Protein AF-A0A9D8R7W7-F1 (afdb_monomer_lite)

Foldseek 3Di:
DCDDFDWDCPCPPPAPFTWGWFPDAQFFWKKAFPVVAPLCVQPCQVVPRIDTGFTAGGFTFDAPVRQVVAPQKAQTIAIDDVVTPSHRTRQKIWGDNDQAAFIAIDGRTHLPPDDDGSSVSVVVSRVVVRVVRHHDDDALEEAEAPDKQKQDDWVVVVPSSSHFAAAFDKHKYKYFAAPPDQKKKKWKFADPPQFQFFKKKFKDPVDAGDPVRGPWIDRDGTGTDITMDGNDDGGMMMMMITGPDHWDWDADPVGIDTHDPCVRRRHGIMMIHMD

Secondary structure (DSSP, 8-state):
--PPP-B--TTBTTBSS--EE----SEEEEEEEPTT-GGGGT--GGGTTEEEEEEESS-EEB-HHHHHTSTTEEEEEEEE-TTSTTTTSEEEEEE-SSTTSPPEEEESSBGGG-SSHHHHHHHHHHHHHHHHTPPPP-EEEE--BT--EEE-B-GGGT-TTTBPB-TT-EEEEEEEEPTT-SEEEEEEEEPTT-TTS-EEEEEESSSS--TTT-SEEE--SSS-EEEEEESPPSEEEEEEEEE---EEEEEETTEEEEEESGGGGG-B-EEEEE-

Radius of gyration: 24.04 Å; chains: 1; bounding box: 61×39×61 Å

pLDDT: mean 93.28, std 9.6, range [36.69, 98.75]

Structure (mmCIF, N/CA/C/O backbone):
data_AF-A0A9D8R7W7-F1
#
_entry.id   AF-A0A9D8R7W7-F1
#
loop_
_atom_site.group_PDB
_atom_site.id
_atom_site.type_symbol
_atom_site.label_atom_id
_atom_site.label_alt_id
_atom_site.label_comp_id
_atom_site.label_asym_id
_atom_site.label_entity_id
_atom_site.label_seq_id
_atom_site.pdbx_PDB_ins_code
_atom_site.Cartn_x
_atom_site.Cartn_y
_atom_site.Cartn_z
_atom_site.occupancy
_atom_site.B_iso_or_equiv
_atom_site.auth_seq_id
_atom_site.auth_comp_id
_atom_site.auth_asym_id
_atom_site.auth_atom_id
_atom_site.pdbx_PDB_model_num
ATOM 1 N N . ASP A 1 1 ? 39.012 13.772 -23.191 1.00 40.31 1 ASP A N 1
ATOM 2 C CA . ASP A 1 1 ? 37.612 14.226 -23.056 1.00 40.31 1 ASP A CA 1
ATOM 3 C C . ASP A 1 1 ? 36.834 13.408 -22.040 1.00 40.31 1 ASP A C 1
ATOM 5 O O . ASP A 1 1 ? 36.091 12.494 -22.376 1.00 40.31 1 ASP A O 1
ATOM 9 N N . THR A 1 2 ? 37.036 13.712 -20.762 1.00 44.28 2 THR A N 1
ATOM 10 C CA . THR A 1 2 ? 36.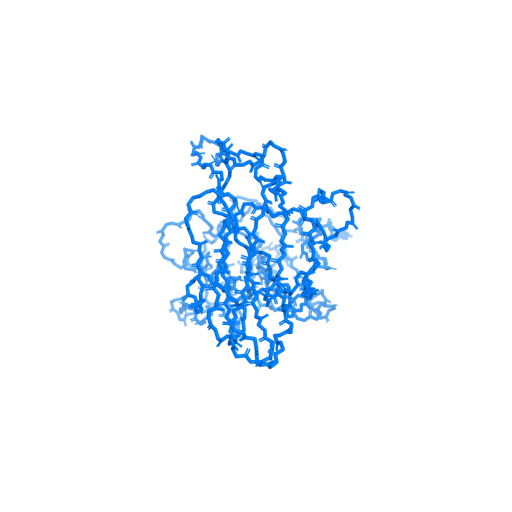364 13.045 -19.640 1.00 44.28 2 THR A CA 1
ATOM 11 C C . THR A 1 2 ? 35.661 14.099 -18.807 1.00 44.28 2 THR A C 1
ATOM 13 O O . THR A 1 2 ? 36.124 14.472 -17.732 1.00 44.28 2 THR A O 1
ATOM 16 N N . LEU A 1 3 ? 34.538 14.604 -19.319 1.00 36.69 3 LEU A N 1
ATOM 17 C CA . LEU A 1 3 ? 33.559 15.193 -18.415 1.00 36.69 3 LEU A CA 1
ATOM 18 C C . LEU A 1 3 ? 33.103 14.075 -17.459 1.00 36.69 3 LEU A C 1
ATOM 20 O O . LEU A 1 3 ? 32.850 12.957 -17.931 1.00 36.69 3 LEU A O 1
ATOM 24 N N . PRO A 1 4 ? 33.042 14.327 -16.139 1.00 46.84 4 PRO A N 1
ATOM 25 C CA . PRO A 1 4 ? 32.481 13.362 -15.206 1.00 46.84 4 PRO A CA 1
ATOM 26 C C . PRO A 1 4 ? 31.057 13.001 -15.658 1.00 46.84 4 PRO A C 1
ATOM 28 O O . PRO A 1 4 ? 30.372 13.853 -16.237 1.00 46.84 4 PRO A O 1
ATOM 31 N N . PRO A 1 5 ? 30.613 11.746 -15.459 1.00 52.41 5 PRO A N 1
ATOM 32 C CA . PRO A 1 5 ? 29.251 11.353 -15.795 1.00 52.41 5 PRO A CA 1
ATOM 33 C C . PRO A 1 5 ? 28.282 12.350 -15.160 1.00 52.41 5 PRO A C 1
ATOM 35 O O . PRO A 1 5 ? 28.345 12.611 -13.959 1.00 52.41 5 PRO A O 1
ATOM 38 N N . LYS A 1 6 ? 27.427 12.959 -15.988 1.00 52.91 6 LYS A N 1
ATOM 39 C CA . LYS A 1 6 ? 26.409 13.890 -15.510 1.00 52.91 6 LYS A CA 1
ATOM 40 C C . LYS A 1 6 ? 25.481 13.099 -14.591 1.00 52.91 6 LYS A C 1
ATOM 42 O O . LYS A 1 6 ? 24.780 12.204 -15.066 1.00 52.91 6 LYS A O 1
ATOM 47 N N . LEU A 1 7 ? 25.535 13.400 -13.295 1.00 58.81 7 LEU A N 1
ATOM 48 C CA . LEU A 1 7 ? 24.641 12.813 -12.304 1.00 58.81 7 LEU A CA 1
ATOM 49 C C . LEU A 1 7 ? 23.208 13.113 -12.732 1.00 58.81 7 LEU A C 1
ATOM 51 O O . LEU A 1 7 ? 22.879 14.257 -13.057 1.00 58.81 7 LEU A O 1
ATOM 55 N N . TYR A 1 8 ? 22.394 12.067 -12.813 1.00 56.06 8 TYR A N 1
ATOM 56 C CA . TYR A 1 8 ? 21.003 12.189 -13.207 1.00 56.06 8 TYR A CA 1
ATOM 57 C C . TYR A 1 8 ? 20.141 12.036 -11.957 1.00 56.06 8 TYR A C 1
ATOM 59 O O . TYR A 1 8 ? 20.197 11.017 -11.271 1.00 56.06 8 TYR A O 1
ATOM 67 N N . GLU A 1 9 ? 19.325 13.048 -11.673 1.00 61.56 9 GLU A N 1
ATOM 68 C CA . GLU A 1 9 ? 18.361 13.043 -10.564 1.00 61.56 9 GLU A CA 1
ATOM 69 C C . GLU A 1 9 ? 17.127 12.173 -10.865 1.00 61.56 9 GLU A C 1
ATOM 71 O O . GLU A 1 9 ? 16.158 12.198 -10.117 1.00 61.56 9 GLU A O 1
ATOM 76 N N . GLY A 1 10 ? 17.136 11.393 -11.955 1.00 56.00 10 GLY A N 1
ATOM 77 C CA . GLY A 1 10 ? 15.949 10.714 -12.498 1.00 56.00 10 GLY A CA 1
ATOM 78 C C . GLY A 1 10 ? 15.252 9.734 -11.551 1.00 56.00 10 GLY A C 1
ATOM 79 O O . GLY A 1 10 ? 14.110 9.371 -11.803 1.00 56.00 10 GLY A O 1
ATOM 80 N N . TYR A 1 11 ? 15.909 9.344 -10.458 1.00 63.91 11 TYR A N 1
ATOM 81 C CA . TYR A 1 11 ? 15.345 8.487 -9.409 1.00 63.91 11 TYR A CA 1
ATOM 82 C C . TYR A 1 11 ? 15.494 9.087 -8.000 1.00 63.91 11 TYR A C 1
ATOM 84 O O . TYR A 1 11 ? 15.288 8.401 -6.993 1.00 63.91 11 TYR A O 1
ATOM 92 N N . PHE A 1 12 ? 15.871 10.366 -7.919 1.00 60.44 12 PHE A N 1
ATOM 93 C CA . PHE A 1 12 ? 16.108 11.061 -6.661 1.00 60.44 12 PHE A CA 1
ATOM 94 C C . PHE A 1 12 ? 14.797 11.175 -5.868 1.00 60.44 12 PHE A C 1
ATOM 96 O O . PHE A 1 12 ? 13.763 11.564 -6.406 1.00 60.44 12 PHE A O 1
ATOM 103 N N . GLY A 1 13 ? 14.831 10.786 -4.592 1.00 67.06 13 GLY A N 1
ATOM 104 C CA . GLY A 1 13 ? 13.660 10.752 -3.704 1.00 67.06 13 GLY A CA 1
ATOM 105 C C . GLY A 1 13 ? 12.942 9.399 -3.609 1.00 67.06 13 GLY A C 1
ATOM 106 O O . GLY A 1 13 ? 12.134 9.224 -2.701 1.00 67.06 13 GLY A O 1
ATOM 107 N N . VAL A 1 14 ? 13.259 8.433 -4.481 1.00 79.44 14 VAL A N 1
ATOM 108 C CA . VAL A 1 14 ? 12.708 7.057 -4.436 1.00 79.44 14 VAL A CA 1
ATOM 109 C C . VAL A 1 14 ? 13.803 6.011 -4.186 1.00 79.44 14 VAL A C 1
ATOM 111 O O . VAL A 1 14 ? 13.549 4.969 -3.588 1.00 79.44 14 VAL A O 1
ATOM 114 N N . TRP A 1 15 ? 15.036 6.308 -4.598 1.00 86.38 15 TRP A N 1
ATOM 115 C CA . TRP A 1 15 ? 16.232 5.492 -4.394 1.00 86.38 15 TRP A CA 1
ATOM 116 C C . TRP A 1 15 ? 17.331 6.340 -3.734 1.00 86.38 15 TRP A C 1
ATOM 118 O O . TRP A 1 15 ? 17.538 7.481 -4.155 1.00 86.38 15 TRP A O 1
ATOM 128 N N . PRO A 1 16 ? 18.036 5.833 -2.704 1.00 87.62 16 PRO A N 1
ATOM 129 C CA . PRO A 1 16 ? 18.936 6.645 -1.884 1.00 87.62 16 PRO A CA 1
ATOM 130 C C . PRO A 1 16 ? 20.337 6.839 -2.487 1.00 87.62 16 PRO A C 1
ATOM 132 O O . PRO A 1 16 ? 21.189 7.439 -1.835 1.00 87.62 16 PRO A O 1
ATOM 135 N N . SER A 1 17 ? 20.603 6.334 -3.697 1.00 88.62 17 SER A N 1
ATOM 136 C CA . SER A 1 17 ? 21.935 6.371 -4.313 1.00 88.62 17 SER A CA 1
ATOM 137 C C . SER A 1 17 ? 21.916 6.945 -5.732 1.00 88.62 17 SER A C 1
ATOM 139 O O . SER A 1 17 ? 20.886 7.392 -6.242 1.00 88.62 17 SER A O 1
ATOM 141 N N . LEU A 1 18 ? 23.083 6.999 -6.369 1.00 87.56 18 LEU A N 1
ATOM 142 C CA . LEU A 1 18 ? 23.272 7.708 -7.628 1.00 87.56 18 LEU A CA 1
ATOM 143 C C . LEU A 1 18 ? 22.912 6.852 -8.845 1.00 87.56 18 LEU A C 1
ATOM 145 O O . LEU A 1 18 ? 22.995 5.620 -8.846 1.00 87.56 18 LEU A O 1
ATOM 149 N N . THR A 1 19 ? 22.528 7.554 -9.911 1.00 89.38 19 THR A N 1
ATOM 150 C CA . THR A 1 19 ? 22.344 6.979 -11.244 1.00 89.38 19 THR A CA 1
ATOM 151 C C . THR A 1 19 ? 23.027 7.838 -12.298 1.00 89.38 19 THR A C 1
ATOM 153 O O . THR A 1 19 ? 23.242 9.044 -12.123 1.00 89.38 19 THR A O 1
ATOM 156 N N . VAL A 1 20 ? 23.388 7.196 -13.402 1.00 89.62 20 VAL A N 1
ATOM 157 C CA . VAL A 1 20 ? 24.089 7.801 -14.531 1.00 89.62 20 VAL A CA 1
ATOM 158 C C . VAL A 1 20 ? 23.197 7.710 -15.760 1.00 89.62 20 VAL A C 1
ATOM 160 O O . VAL A 1 20 ? 22.652 6.651 -16.060 1.00 89.62 20 VAL A O 1
ATOM 163 N N . GLY A 1 21 ? 23.047 8.816 -16.488 1.00 89.31 21 GLY A N 1
ATOM 164 C CA . GLY A 1 21 ? 22.296 8.818 -17.742 1.00 89.31 21 GLY A CA 1
ATOM 165 C C . GLY A 1 21 ? 22.974 7.956 -18.812 1.00 89.31 21 GLY A C 1
ATOM 166 O O . GLY A 1 21 ? 24.190 8.032 -19.003 1.00 89.31 21 GLY A O 1
ATOM 167 N N . SER A 1 22 ? 22.190 7.178 -19.559 1.00 90.81 22 SER A N 1
ATOM 168 C CA . SER A 1 22 ? 22.695 6.347 -20.663 1.00 90.81 22 SER A CA 1
ATOM 169 C C . SER A 1 22 ? 23.263 7.167 -21.831 1.00 90.81 22 SER A C 1
ATOM 171 O O . SER A 1 22 ? 24.157 6.717 -22.555 1.00 90.81 22 SER A O 1
ATOM 173 N N . GLY A 1 23 ? 22.722 8.374 -22.048 1.00 89.06 23 GLY A N 1
ATOM 174 C CA . GLY A 1 23 ? 22.973 9.168 -23.253 1.00 89.06 23 GLY A CA 1
ATOM 175 C C . GLY A 1 23 ? 22.490 8.479 -24.537 1.00 89.06 23 GLY A C 1
ATOM 176 O O . GLY A 1 23 ? 23.070 8.707 -25.607 1.00 89.06 23 GLY A O 1
ATOM 177 N N . LEU A 1 24 ? 21.488 7.602 -24.427 1.00 91.19 24 LEU A N 1
ATOM 178 C CA . LEU A 1 24 ? 20.848 6.875 -25.519 1.00 91.19 24 LEU A CA 1
ATOM 179 C C . LEU A 1 24 ? 19.365 7.253 -25.567 1.00 91.19 24 LEU A C 1
ATOM 181 O O . LEU A 1 24 ? 18.707 7.278 -24.537 1.00 91.19 24 LEU A O 1
ATOM 185 N N . ASN A 1 25 ? 18.829 7.539 -26.753 1.00 92.75 25 ASN A N 1
ATOM 186 C CA . ASN A 1 25 ? 17.441 7.971 -26.930 1.00 92.75 25 ASN A CA 1
ATOM 187 C C . ASN A 1 25 ? 16.775 7.176 -28.056 1.00 92.75 25 ASN A C 1
ATOM 189 O O . ASN A 1 25 ? 17.429 6.881 -29.057 1.00 92.75 25 ASN A O 1
ATOM 193 N N . ARG A 1 26 ? 15.475 6.887 -27.914 1.00 93.56 26 ARG A N 1
ATOM 194 C CA . ARG A 1 26 ? 14.601 6.267 -28.930 1.00 93.56 26 ARG A CA 1
ATOM 195 C C . ARG A 1 26 ? 15.201 5.045 -29.635 1.00 93.56 26 ARG A C 1
ATOM 197 O O . ARG A 1 26 ? 15.102 4.920 -30.852 1.00 93.56 26 ARG A O 1
ATOM 204 N N . THR A 1 27 ? 15.862 4.176 -28.882 1.00 94.06 27 THR A N 1
ATOM 205 C CA . THR A 1 27 ? 16.620 3.045 -29.432 1.00 94.06 27 THR A CA 1
ATOM 206 C C . THR A 1 27 ? 16.280 1.776 -28.653 1.00 94.06 27 THR A C 1
ATOM 208 O O . THR A 1 27 ? 16.154 1.858 -27.435 1.00 94.06 27 THR A O 1
ATOM 211 N N . PRO A 1 28 ? 16.104 0.614 -29.303 1.00 94.56 28 PRO A N 1
ATOM 212 C CA . PRO A 1 28 ? 15.998 -0.655 -28.590 1.00 94.56 28 PRO A CA 1
ATOM 213 C C . PRO A 1 28 ? 17.331 -1.041 -27.931 1.00 94.56 28 PRO A C 1
ATOM 215 O O . PRO A 1 28 ? 18.397 -0.854 -28.518 1.00 94.56 28 PRO A O 1
ATOM 218 N N . THR A 1 29 ? 17.274 -1.603 -26.728 1.00 95.75 29 THR A N 1
ATOM 219 C CA . THR A 1 29 ? 18.428 -2.176 -26.020 1.00 95.75 29 THR A CA 1
ATOM 220 C C . THR A 1 29 ? 18.140 -3.614 -25.627 1.00 95.75 29 THR A C 1
ATOM 222 O O . THR A 1 29 ? 17.022 -3.909 -25.199 1.00 95.75 29 THR A O 1
ATOM 225 N N . GLY A 1 30 ? 19.155 -4.470 -25.708 1.00 97.31 30 GLY A N 1
ATOM 226 C CA . GLY A 1 30 ? 19.112 -5.784 -25.085 1.00 97.31 30 GLY A CA 1
ATOM 227 C C . GLY A 1 30 ? 19.372 -5.695 -23.584 1.00 97.31 30 GLY A C 1
ATOM 228 O O . GLY A 1 30 ? 19.943 -4.711 -23.085 1.00 97.31 30 GLY A O 1
ATOM 229 N N . MET A 1 31 ? 18.947 -6.717 -22.851 1.00 97.81 31 MET A N 1
ATOM 230 C CA . MET A 1 31 ? 19.163 -6.828 -21.414 1.00 97.81 31 MET A CA 1
ATOM 231 C C . MET A 1 31 ? 19.558 -8.246 -21.025 1.00 97.81 31 MET A C 1
ATOM 233 O O . MET A 1 31 ? 18.820 -9.189 -21.287 1.00 97.81 31 MET A O 1
ATOM 237 N N . PHE A 1 32 ? 20.685 -8.377 -20.331 1.00 98.44 32 PHE A N 1
ATOM 238 C CA 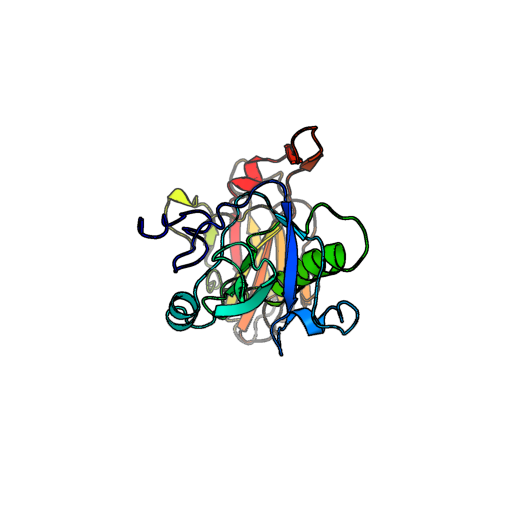. PHE A 1 32 ? 21.045 -9.604 -19.633 1.00 98.44 32 PHE A CA 1
ATOM 239 C C . PHE A 1 32 ? 20.293 -9.670 -18.309 1.00 98.44 32 PHE A C 1
ATOM 241 O O . PHE A 1 32 ? 20.281 -8.697 -17.548 1.00 98.44 32 PHE A O 1
ATOM 248 N N . ILE A 1 33 ? 19.695 -10.817 -18.020 1.00 98.25 33 ILE A N 1
ATOM 249 C CA . ILE A 1 33 ? 19.106 -11.102 -16.717 1.00 98.25 33 ILE A CA 1
ATOM 250 C C . ILE A 1 33 ? 20.232 -11.526 -15.773 1.00 98.25 33 ILE A C 1
ATOM 252 O O . ILE A 1 33 ? 21.048 -12.378 -16.119 1.00 98.25 33 ILE A O 1
ATOM 256 N N . GLU A 1 34 ? 20.304 -10.929 -14.579 1.00 96.62 34 GLU A N 1
ATOM 257 C CA . GLU A 1 34 ? 21.339 -11.306 -13.612 1.00 96.62 34 GLU A CA 1
ATOM 258 C C . GLU A 1 34 ? 21.120 -12.768 -13.170 1.00 96.62 34 GLU A C 1
ATOM 260 O O . GLU A 1 34 ? 19.987 -13.150 -12.850 1.00 96.62 34 GLU A O 1
ATOM 265 N N . PRO A 1 35 ? 22.165 -13.612 -13.118 1.00 94.38 35 PRO A N 1
ATOM 266 C CA . PRO A 1 35 ? 22.046 -14.941 -12.534 1.00 94.38 35 PRO A CA 1
ATOM 267 C C . PRO A 1 35 ? 21.496 -14.870 -11.104 1.00 94.38 35 PRO A C 1
ATOM 269 O O . PRO A 1 35 ? 22.023 -14.150 -10.259 1.00 94.38 35 PRO A O 1
ATOM 272 N N . GLY A 1 36 ? 20.425 -15.619 -10.834 1.00 94.00 36 GLY A N 1
ATOM 273 C CA . GLY A 1 36 ? 19.734 -15.575 -9.540 1.00 94.00 36 GLY A CA 1
ATOM 274 C C . GLY A 1 36 ? 18.799 -14.375 -9.355 1.00 94.00 36 GLY A C 1
ATOM 275 O O . GLY A 1 36 ? 18.308 -14.168 -8.247 1.00 94.00 36 GLY A O 1
ATOM 276 N N . SER A 1 37 ? 18.527 -13.604 -10.413 1.00 97.56 37 SER A N 1
ATOM 277 C CA . SER A 1 37 ? 17.544 -12.521 -10.377 1.00 97.56 37 SER A CA 1
ATOM 278 C C . SER A 1 37 ? 16.180 -13.042 -9.902 1.00 97.56 37 SER A C 1
ATOM 280 O O . SER A 1 37 ? 15.675 -14.031 -10.444 1.00 97.56 37 SER A O 1
ATOM 282 N N . PRO A 1 38 ? 15.525 -12.366 -8.940 1.00 97.62 38 PRO A N 1
ATOM 283 C CA . PRO A 1 38 ? 14.220 -12.778 -8.424 1.00 97.62 38 PRO A CA 1
ATOM 284 C C . PRO A 1 38 ? 13.110 -12.712 -9.480 1.00 97.62 38 PRO A C 1
ATOM 286 O O . PRO A 1 38 ? 12.045 -13.295 -9.282 1.00 97.62 38 PRO A O 1
ATOM 289 N N . LEU A 1 39 ? 13.348 -12.042 -10.614 1.00 98.19 39 LEU A N 1
ATOM 290 C CA . LEU A 1 39 ? 12.402 -11.999 -11.730 1.00 98.19 39 LEU A CA 1
ATOM 291 C C . LEU A 1 39 ? 12.137 -13.385 -12.330 1.00 98.19 39 LEU A C 1
ATOM 293 O O . LEU A 1 39 ? 11.041 -13.629 -12.837 1.00 98.19 39 LEU A O 1
ATOM 297 N N . LEU A 1 40 ? 13.105 -14.299 -12.212 1.00 97.88 40 LEU A N 1
ATOM 298 C CA . LEU A 1 40 ? 13.002 -15.675 -12.698 1.00 97.88 40 LEU A CA 1
ATOM 299 C C . LEU A 1 40 ? 11.961 -16.512 -11.941 1.00 97.88 40 LEU A C 1
ATOM 301 O O . LEU A 1 40 ? 11.535 -17.553 -12.429 1.00 97.88 40 LEU A O 1
ATOM 305 N N . ASN A 1 41 ? 11.498 -16.049 -10.774 1.00 97.88 41 ASN A N 1
ATOM 306 C CA . ASN A 1 41 ? 10.385 -16.684 -10.063 1.00 97.88 41 ASN A CA 1
ATOM 307 C C . ASN A 1 41 ? 9.035 -16.474 -10.769 1.00 97.88 41 ASN A C 1
ATOM 309 O O . ASN A 1 41 ? 8.066 -17.163 -10.450 1.00 97.88 41 ASN A O 1
ATOM 313 N N . TYR A 1 42 ? 8.948 -15.513 -11.696 1.00 97.88 42 TYR A N 1
ATOM 314 C CA . TYR A 1 42 ? 7.700 -15.161 -12.375 1.00 97.88 42 TYR A CA 1
ATOM 315 C C . TYR A 1 42 ? 7.661 -15.623 -13.830 1.00 97.88 42 TYR A C 1
ATOM 317 O O . TYR A 1 42 ? 6.582 -15.973 -14.309 1.00 97.88 42 TYR A O 1
ATOM 325 N N . TYR A 1 43 ? 8.803 -15.592 -14.523 1.00 97.69 43 TYR A N 1
ATOM 326 C CA . TYR A 1 43 ? 8.937 -15.944 -15.938 1.00 97.69 43 TYR A CA 1
ATOM 327 C C . TYR A 1 43 ? 10.337 -16.497 -16.226 1.00 97.69 43 TYR A C 1
ATOM 329 O O . TYR A 1 43 ? 11.301 -16.104 -15.576 1.00 97.69 43 TYR A O 1
ATOM 337 N N . ASP A 1 44 ? 10.451 -17.374 -17.224 1.00 95.75 44 ASP A N 1
ATOM 338 C CA . ASP A 1 44 ? 11.719 -17.976 -17.665 1.00 95.75 44 ASP A CA 1
ATOM 339 C C . ASP A 1 44 ? 12.475 -17.138 -18.707 1.00 95.75 44 ASP A C 1
ATOM 341 O O . ASP A 1 44 ? 13.660 -17.375 -18.925 1.00 95.75 44 ASP A O 1
ATOM 345 N N . PHE A 1 45 ? 11.792 -16.171 -19.334 1.00 96.00 45 PHE A N 1
ATOM 346 C CA . PHE A 1 45 ? 12.320 -15.310 -20.397 1.00 96.00 45 PHE A CA 1
ATOM 347 C C . PHE A 1 45 ? 13.043 -16.118 -21.481 1.00 96.00 45 PHE A C 1
ATOM 349 O O . PHE A 1 45 ? 14.220 -15.904 -21.738 1.00 96.00 45 PHE A O 1
ATOM 356 N N . GLY A 1 46 ? 12.377 -17.154 -21.999 1.00 94.44 46 GLY A N 1
ATOM 357 C CA . GLY A 1 46 ? 12.937 -17.990 -23.066 1.00 94.44 46 GLY A CA 1
ATOM 358 C C . GLY A 1 46 ? 14.059 -18.932 -22.615 1.00 94.44 46 GLY A C 1
ATOM 359 O O . GLY A 1 46 ? 14.499 -19.777 -23.395 1.00 94.44 46 GLY A O 1
ATOM 360 N N . GLY A 1 47 ? 14.495 -18.846 -21.353 1.00 95.19 47 GLY A N 1
ATOM 361 C CA . GLY A 1 47 ? 15.530 -19.692 -20.762 1.00 95.19 47 GLY A CA 1
ATOM 362 C C . GLY A 1 47 ? 16.959 -19.342 -21.183 1.00 95.19 47 GLY A C 1
ATOM 363 O O . GLY A 1 47 ? 17.887 -20.054 -20.799 1.00 95.19 47 GLY A O 1
ATOM 364 N N . ASP A 1 48 ? 17.157 -18.266 -21.946 1.00 97.00 48 ASP A N 1
ATOM 365 C CA . ASP A 1 48 ? 18.468 -17.819 -22.434 1.00 97.00 48 ASP A CA 1
ATOM 366 C C . ASP A 1 48 ? 19.074 -16.679 -21.595 1.00 97.00 48 ASP A C 1
ATOM 368 O O . ASP A 1 48 ? 20.190 -16.232 -21.866 1.00 97.00 48 ASP A O 1
ATOM 372 N N . MET A 1 49 ? 18.369 -16.258 -20.535 1.00 97.00 49 MET A N 1
ATOM 373 C CA . MET A 1 49 ? 18.766 -15.175 -19.630 1.00 97.00 49 MET A CA 1
ATOM 374 C C . MET A 1 49 ? 18.912 -13.822 -20.343 1.00 97.00 49 MET A C 1
ATOM 376 O O . MET A 1 49 ? 19.678 -12.959 -19.896 1.00 97.00 49 MET A O 1
ATOM 380 N N . TYR A 1 50 ? 18.172 -13.618 -21.431 1.00 98.12 50 TYR A N 1
ATOM 381 C CA . TYR A 1 50 ? 18.246 -12.421 -22.248 1.00 98.12 50 TYR A CA 1
ATOM 382 C C . TYR A 1 50 ? 16.858 -11.893 -22.600 1.00 98.12 50 TYR A C 1
ATOM 384 O O . TYR A 1 50 ? 15.882 -12.622 -22.696 1.00 98.12 50 TYR A O 1
ATOM 392 N N . ILE A 1 51 ? 16.761 -10.578 -22.762 1.00 97.88 51 ILE A N 1
ATOM 393 C CA . ILE A 1 51 ? 15.550 -9.924 -23.249 1.00 97.88 51 ILE A CA 1
ATOM 394 C C . ILE A 1 51 ? 15.978 -8.918 -24.301 1.00 97.88 51 ILE A C 1
ATOM 396 O O . ILE A 1 51 ? 16.637 -7.921 -23.993 1.00 97.88 51 ILE A O 1
ATOM 400 N N . ASP A 1 52 ? 15.585 -9.163 -25.545 1.00 96.50 52 ASP A N 1
ATOM 401 C CA . ASP A 1 52 ? 15.931 -8.279 -26.650 1.00 96.50 52 ASP A CA 1
ATOM 402 C C . ASP A 1 52 ? 14.959 -7.095 -26.789 1.00 96.50 52 ASP A C 1
ATOM 404 O O . ASP A 1 52 ? 13.786 -7.131 -26.395 1.00 96.50 52 ASP A O 1
ATOM 408 N N . SER A 1 53 ? 15.433 -6.044 -27.457 1.00 95.25 53 SER A N 1
ATOM 409 C CA . SER A 1 53 ? 14.599 -5.008 -28.058 1.00 95.25 53 SER A CA 1
ATOM 410 C C . SER A 1 53 ? 13.683 -4.258 -27.075 1.00 95.25 53 SER A C 1
ATOM 412 O O . SER A 1 53 ? 12.566 -3.848 -27.429 1.00 95.25 53 SER A O 1
ATOM 414 N N . VAL A 1 54 ? 14.145 -4.038 -25.840 1.00 96.50 54 VAL A N 1
ATOM 415 C CA . VAL A 1 54 ? 13.461 -3.200 -24.843 1.00 96.50 54 VAL A CA 1
ATOM 416 C C . VAL A 1 54 ? 13.627 -1.732 -25.237 1.00 96.50 54 VAL A C 1
ATOM 418 O O . VAL A 1 54 ? 14.742 -1.271 -25.473 1.00 96.50 54 VAL A O 1
ATOM 421 N N . TYR A 1 55 ? 12.530 -0.979 -25.347 1.00 95.75 55 TYR A N 1
ATOM 422 C CA . TYR A 1 55 ? 12.593 0.411 -25.805 1.00 95.75 55 TYR A CA 1
ATOM 423 C C . TYR A 1 55 ? 13.328 1.292 -24.790 1.00 95.75 55 TYR A C 1
ATOM 425 O O . TYR A 1 55 ? 12.976 1.311 -23.617 1.00 95.75 55 TYR A O 1
ATOM 433 N N . HIS A 1 56 ? 14.322 2.061 -25.229 1.00 95.06 56 HIS A N 1
ATOM 434 C CA . HIS A 1 56 ? 15.102 2.935 -24.362 1.00 95.06 56 HIS A CA 1
ATOM 435 C C . HIS A 1 56 ? 15.006 4.395 -24.815 1.00 95.06 56 HIS A C 1
ATOM 437 O O . HIS A 1 56 ? 15.194 4.713 -25.995 1.00 95.06 56 HIS A O 1
ATOM 443 N N . ASN A 1 57 ? 14.745 5.308 -23.876 1.00 92.88 57 ASN A N 1
ATOM 444 C CA . ASN A 1 57 ? 14.613 6.734 -24.168 1.00 92.88 57 ASN A CA 1
ATOM 445 C C . ASN A 1 57 ? 15.138 7.628 -23.035 1.00 92.88 57 ASN A C 1
ATOM 447 O O . ASN A 1 57 ? 14.369 8.239 -22.300 1.00 92.88 57 ASN A O 1
ATOM 451 N N . GLY A 1 58 ? 16.461 7.724 -22.924 1.00 88.56 58 GLY A N 1
ATOM 452 C CA . GLY A 1 58 ? 17.132 8.675 -22.040 1.00 88.56 58 GLY A CA 1
ATOM 453 C C . GLY A 1 58 ? 17.181 8.263 -20.571 1.00 88.56 58 GLY A C 1
ATOM 454 O O . GLY A 1 58 ? 17.565 9.082 -19.739 1.00 88.56 58 GLY A O 1
ATOM 455 N N . GLY A 1 59 ? 16.809 7.022 -20.245 1.00 90.19 59 GLY A N 1
ATOM 456 C CA . GLY A 1 59 ? 16.861 6.516 -18.878 1.00 90.19 59 GLY A CA 1
ATOM 457 C C . GLY A 1 59 ? 18.285 6.236 -18.388 1.00 90.19 59 GLY A C 1
ATOM 458 O O . GLY A 1 59 ? 19.276 6.390 -19.108 1.00 90.19 59 GLY A O 1
ATOM 459 N N . GLY A 1 60 ? 18.393 5.862 -17.114 1.00 91.50 60 GLY A N 1
ATOM 460 C CA . GLY A 1 60 ? 19.677 5.702 -16.435 1.00 91.50 60 GLY A CA 1
ATOM 461 C C . GLY A 1 60 ? 20.183 4.262 -16.325 1.00 91.50 60 GLY A C 1
ATOM 462 O O . GLY A 1 60 ? 19.563 3.305 -16.786 1.00 91.50 60 GLY A O 1
ATOM 463 N N . PHE A 1 61 ? 21.328 4.128 -15.671 1.00 93.69 61 PHE A N 1
ATOM 464 C CA . PHE A 1 61 ? 21.821 2.908 -15.034 1.00 93.69 61 PHE A CA 1
ATOM 465 C C . PHE A 1 61 ? 22.399 3.264 -13.665 1.00 93.69 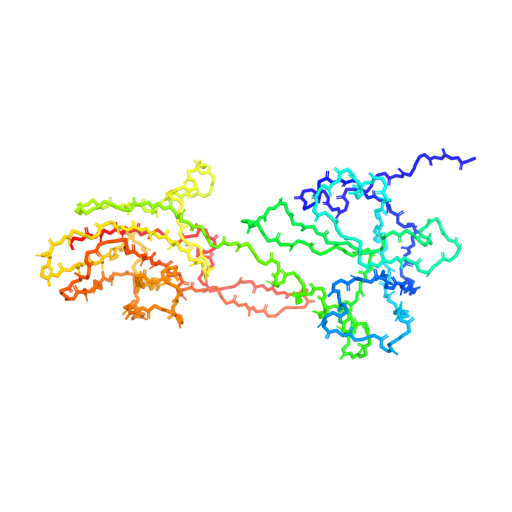61 PHE A C 1
ATOM 467 O O . PHE A 1 61 ? 22.735 4.425 -13.407 1.00 93.69 61 PHE A O 1
ATOM 474 N N . THR A 1 62 ? 22.549 2.270 -12.798 1.00 92.25 62 THR A N 1
ATOM 475 C CA . THR A 1 62 ? 23.328 2.413 -11.562 1.00 92.25 62 THR A CA 1
ATOM 476 C C . THR A 1 62 ? 24.655 1.660 -11.669 1.00 92.25 62 THR A C 1
ATOM 478 O O . THR A 1 62 ? 24.817 0.758 -12.498 1.00 92.25 62 THR A O 1
ATOM 481 N N . MET A 1 63 ? 25.638 2.082 -10.877 1.00 91.06 63 MET A N 1
ATOM 482 C CA . MET A 1 63 ? 26.973 1.488 -10.856 1.00 91.06 63 MET A CA 1
ATOM 483 C C . MET A 1 63 ? 27.068 0.455 -9.724 1.00 91.06 63 MET A C 1
ATOM 485 O O . MET A 1 63 ? 26.433 0.637 -8.686 1.00 91.06 63 MET A O 1
ATOM 489 N N . PRO A 1 64 ? 27.913 -0.586 -9.845 1.00 91.69 64 PRO A N 1
ATOM 490 C CA . PRO A 1 64 ? 28.092 -1.582 -8.781 1.00 91.69 64 PRO A CA 1
ATOM 491 C C . PRO A 1 64 ? 28.406 -0.975 -7.403 1.00 91.69 64 PRO A C 1
ATOM 493 O O . PRO A 1 64 ? 27.780 -1.325 -6.409 1.00 91.69 64 PRO A O 1
ATOM 496 N N . GLN A 1 65 ? 29.285 0.027 -7.361 1.00 90.81 65 GLN A N 1
ATOM 497 C CA . GLN A 1 65 ? 29.646 0.755 -6.138 1.00 90.81 65 GLN A CA 1
ATOM 498 C C . GLN A 1 65 ? 28.459 1.455 -5.445 1.00 90.81 65 GLN A C 1
ATOM 500 O O . GLN A 1 65 ? 28.486 1.661 -4.234 1.00 90.81 65 GLN A O 1
ATOM 505 N N . ASP A 1 66 ? 27.425 1.844 -6.197 1.00 90.88 66 ASP A N 1
ATOM 506 C CA . ASP A 1 66 ? 26.230 2.499 -5.662 1.00 90.88 66 ASP A CA 1
ATOM 507 C C . ASP A 1 66 ? 25.247 1.467 -5.084 1.00 90.88 66 ASP A C 1
ATOM 509 O O . ASP A 1 66 ? 24.567 1.761 -4.097 1.00 90.88 66 ASP A O 1
ATOM 513 N N . MET A 1 67 ? 25.238 0.245 -5.632 1.00 91.62 67 MET A N 1
ATOM 514 C CA . MET A 1 67 ? 24.523 -0.902 -5.063 1.00 91.62 67 MET A CA 1
ATOM 515 C C . MET A 1 67 ? 25.161 -1.373 -3.758 1.00 91.62 67 MET A C 1
ATOM 517 O O . MET A 1 67 ? 24.462 -1.554 -2.769 1.00 91.62 67 MET A O 1
ATOM 521 N N . GLU A 1 68 ? 26.489 -1.509 -3.723 1.00 91.31 68 GLU A N 1
ATOM 522 C CA . GLU A 1 68 ? 27.234 -1.923 -2.522 1.00 91.31 68 GLU A CA 1
ATOM 523 C C . GLU A 1 68 ? 27.015 -0.969 -1.339 1.00 91.31 68 GLU A C 1
ATOM 525 O O . GLU A 1 68 ? 26.974 -1.388 -0.183 1.00 91.31 68 GLU A O 1
ATOM 530 N N . ARG A 1 69 ? 26.837 0.325 -1.627 1.00 89.44 69 ARG A N 1
ATOM 531 C CA . ARG A 1 69 ? 26.548 1.364 -0.627 1.00 89.44 69 ARG A CA 1
ATOM 532 C C . ARG A 1 69 ? 25.092 1.403 -0.178 1.00 89.44 69 ARG A C 1
ATOM 534 O O . ARG A 1 69 ? 24.787 2.144 0.754 1.00 89.44 69 ARG A O 1
ATOM 541 N N . THR A 1 70 ? 24.211 0.635 -0.815 1.00 91.56 70 THR A N 1
ATOM 542 C CA . THR A 1 70 ? 22.775 0.654 -0.540 1.00 91.56 70 THR A CA 1
ATOM 543 C C . THR A 1 70 ? 22.310 -0.714 -0.043 1.00 91.56 70 THR A C 1
ATOM 545 O O . THR A 1 70 ? 21.929 -1.572 -0.840 1.00 91.56 70 THR A O 1
ATOM 548 N N . PRO A 1 71 ? 22.319 -0.947 1.282 1.00 91.19 71 PRO A N 1
ATOM 549 C CA . PRO A 1 71 ? 21.826 -2.193 1.853 1.00 91.19 71 PRO A CA 1
ATOM 550 C C . PRO A 1 71 ? 20.404 -2.525 1.383 1.00 91.19 71 PRO A C 1
ATOM 552 O O . PRO A 1 71 ? 19.535 -1.651 1.318 1.00 91.19 71 PRO A O 1
ATOM 555 N N . GLY A 1 72 ? 20.175 -3.800 1.061 1.00 90.12 72 GLY A N 1
ATOM 556 C CA . GLY A 1 72 ? 18.886 -4.288 0.557 1.00 90.12 72 GLY A CA 1
ATOM 557 C C . GLY A 1 72 ? 18.615 -3.968 -0.916 1.00 90.12 72 GLY A C 1
ATOM 558 O O . GLY A 1 72 ? 17.485 -4.137 -1.370 1.00 90.12 72 GLY A O 1
ATOM 559 N N . ALA A 1 73 ? 19.610 -3.472 -1.654 1.00 94.75 73 ALA A N 1
ATOM 560 C CA . ALA A 1 73 ? 19.516 -3.308 -3.095 1.00 94.75 73 ALA A CA 1
ATOM 561 C C . ALA A 1 73 ? 19.884 -4.594 -3.837 1.00 94.75 73 ALA A C 1
ATOM 563 O O . ALA A 1 73 ? 20.812 -5.308 -3.457 1.00 94.75 73 ALA A O 1
ATOM 564 N N . GLU A 1 74 ? 19.178 -4.859 -4.928 1.00 96.44 74 GLU A N 1
ATOM 565 C CA . GLU A 1 74 ? 19.302 -6.089 -5.703 1.00 96.44 74 GLU A CA 1
ATOM 566 C C . GLU A 1 74 ? 19.468 -5.758 -7.187 1.00 96.44 74 GLU A C 1
ATOM 568 O O . GLU A 1 74 ? 18.694 -4.979 -7.751 1.00 96.44 74 GLU A O 1
ATOM 573 N N . VAL A 1 75 ? 20.481 -6.341 -7.828 1.00 97.69 75 VAL A N 1
ATOM 574 C CA . VAL A 1 75 ? 20.669 -6.228 -9.279 1.00 97.69 75 VAL A CA 1
ATOM 575 C C . VAL A 1 75 ? 19.694 -7.178 -9.961 1.00 97.69 75 VAL A C 1
ATOM 577 O O . VAL A 1 75 ? 19.670 -8.364 -9.646 1.00 97.69 75 VAL A O 1
ATOM 580 N N . LEU A 1 76 ? 18.897 -6.661 -10.897 1.00 98.38 76 LEU A N 1
ATOM 581 C CA . LEU A 1 76 ? 17.932 -7.475 -11.635 1.00 98.38 76 LEU A CA 1
ATOM 582 C C . LEU A 1 76 ? 18.405 -7.768 -13.054 1.00 98.38 76 LEU A C 1
ATOM 584 O O . LEU A 1 76 ? 18.295 -8.906 -13.505 1.00 98.38 76 LEU A O 1
ATOM 588 N N . LEU A 1 77 ? 18.896 -6.735 -13.745 1.00 98.44 77 LEU A N 1
ATOM 589 C CA . LEU A 1 77 ? 19.273 -6.777 -15.156 1.00 98.44 77 LEU A CA 1
ATOM 590 C C . LEU A 1 77 ? 20.506 -5.910 -15.435 1.00 98.44 77 LEU A C 1
ATOM 592 O O . LEU A 1 77 ? 20.770 -4.928 -14.729 1.00 98.44 77 LEU A O 1
ATOM 596 N N . ARG A 1 78 ? 21.196 -6.206 -16.539 1.00 98.25 78 ARG A N 1
ATOM 597 C CA . ARG A 1 78 ? 22.280 -5.393 -17.106 1.00 98.25 78 ARG A CA 1
ATOM 598 C C . ARG A 1 78 ? 22.030 -5.075 -18.570 1.00 98.25 78 ARG A C 1
ATOM 600 O O . ARG A 1 78 ? 21.408 -5.853 -19.281 1.00 98.25 78 ARG A O 1
ATOM 607 N N . TYR A 1 79 ? 22.525 -3.937 -19.040 1.00 97.94 79 TYR A N 1
ATOM 608 C CA . TYR A 1 79 ? 22.397 -3.563 -20.448 1.00 97.94 79 TYR A CA 1
ATOM 609 C C . TYR A 1 79 ? 23.300 -4.388 -21.362 1.00 97.94 79 TYR A C 1
ATOM 611 O O . TYR A 1 79 ? 24.507 -4.494 -21.133 1.00 97.94 79 TYR A O 1
ATOM 619 N N . ASP A 1 80 ? 22.745 -4.798 -22.494 1.00 97.38 80 ASP A N 1
ATOM 620 C CA . ASP A 1 80 ? 23.498 -5.232 -23.659 1.00 97.38 80 ASP A CA 1
ATOM 621 C C . ASP A 1 80 ? 23.495 -4.129 -24.732 1.00 97.38 80 ASP A C 1
ATOM 623 O O . ASP A 1 80 ? 22.491 -3.882 -25.405 1.00 97.38 80 ASP A O 1
ATOM 627 N N . TYR A 1 81 ? 24.601 -3.377 -24.812 1.00 95.25 81 TYR A N 1
ATOM 628 C CA . TYR A 1 81 ? 24.762 -2.265 -25.748 1.00 95.25 81 TYR A CA 1
ATOM 629 C C . TYR A 1 81 ? 26.233 -1.832 -25.880 1.00 95.25 81 TYR A C 1
ATOM 631 O O . TYR A 1 81 ? 26.622 -0.744 -25.444 1.00 95.25 81 TYR A O 1
ATOM 639 N N . GLU A 1 82 ? 27.068 -2.668 -26.500 1.00 94.25 82 GLU A N 1
ATOM 640 C CA . GLU A 1 82 ? 28.538 -2.520 -26.579 1.00 94.25 82 GLU A CA 1
ATOM 641 C C . GLU A 1 82 ? 29.051 -1.120 -26.977 1.00 94.25 82 GLU A C 1
ATOM 643 O O . GLU A 1 82 ? 30.127 -0.686 -26.568 1.00 94.25 82 GLU A O 1
ATOM 648 N N . LYS A 1 83 ? 28.271 -0.365 -27.759 1.00 91.31 83 LYS A N 1
ATOM 649 C CA . LYS A 1 83 ? 28.656 0.951 -28.299 1.00 91.31 83 LYS A CA 1
ATOM 650 C C . LYS A 1 83 ? 28.641 2.088 -27.267 1.00 91.31 83 LYS A C 1
ATOM 652 O O . LYS A 1 83 ? 28.955 3.230 -27.617 1.00 91.31 83 LYS A O 1
ATOM 657 N N . LYS A 1 84 ? 28.219 1.843 -26.022 1.00 89.38 84 LYS A N 1
ATOM 658 C CA . LYS A 1 84 ? 28.090 2.868 -24.970 1.00 89.38 84 LYS A CA 1
ATOM 659 C C . LYS A 1 84 ? 28.606 2.352 -23.630 1.00 89.38 84 LYS A C 1
ATOM 661 O O . LYS A 1 84 ? 28.560 1.167 -23.336 1.00 89.38 84 LYS A O 1
ATOM 666 N N . LYS A 1 85 ? 28.987 3.291 -22.756 1.00 89.81 85 LYS A N 1
ATOM 667 C CA . LYS A 1 85 ? 29.435 3.009 -21.377 1.00 89.81 85 LYS A CA 1
ATOM 668 C C . LYS A 1 85 ? 28.402 2.276 -20.515 1.00 89.81 85 LYS A C 1
ATOM 670 O O . LYS A 1 85 ? 28.775 1.723 -19.492 1.00 89.81 85 LYS A O 1
ATOM 675 N N . MET A 1 86 ? 27.129 2.302 -20.909 1.00 93.31 86 MET A N 1
ATOM 676 C CA . MET A 1 86 ? 26.057 1.589 -20.218 1.00 93.31 86 MET A CA 1
ATOM 677 C C . MET A 1 86 ? 26.152 0.068 -20.378 1.00 93.31 86 MET A C 1
ATOM 679 O O . MET A 1 86 ? 25.534 -0.630 -19.589 1.00 93.31 86 MET A O 1
ATOM 683 N N . HIS A 1 87 ? 26.898 -0.457 -21.358 1.00 96.50 87 HIS A N 1
ATOM 684 C CA . HIS A 1 87 ? 27.038 -1.902 -21.536 1.00 96.50 87 HIS A CA 1
ATOM 685 C C . HIS A 1 87 ? 27.536 -2.584 -20.255 1.00 96.50 87 HIS A C 1
ATOM 687 O O . HIS A 1 87 ? 28.469 -2.097 -19.610 1.00 96.50 87 HIS A O 1
ATOM 693 N N . ASN A 1 88 ? 26.897 -3.695 -19.886 1.00 96.25 88 ASN A N 1
ATOM 694 C CA . ASN A 1 88 ? 27.103 -4.458 -18.651 1.00 96.25 88 ASN A CA 1
ATOM 695 C C . ASN A 1 88 ? 26.854 -3.677 -17.345 1.00 96.25 88 ASN A C 1
ATOM 697 O O . ASN A 1 88 ? 27.043 -4.217 -16.249 1.00 96.25 88 ASN A O 1
ATOM 701 N N . GLN A 1 89 ? 26.385 -2.429 -17.432 1.00 96.38 89 GLN A N 1
ATOM 702 C CA . GLN A 1 89 ? 25.919 -1.671 -16.275 1.00 96.38 89 GLN A CA 1
ATOM 703 C C . GLN A 1 89 ? 24.492 -2.066 -15.912 1.00 96.38 89 GLN A C 1
ATOM 705 O O . GLN A 1 89 ? 23.751 -2.598 -16.739 1.00 96.38 89 GLN A O 1
ATOM 710 N N . ILE A 1 90 ? 24.115 -1.793 -14.665 1.00 97.38 90 ILE A N 1
ATOM 711 C CA . ILE A 1 90 ? 22.860 -2.255 -14.075 1.00 97.38 90 ILE A CA 1
ATOM 712 C C . ILE A 1 90 ? 21.701 -1.457 -14.675 1.00 97.38 90 ILE A C 1
ATOM 714 O O . ILE A 1 90 ? 21.542 -0.264 -14.403 1.00 97.38 90 ILE A O 1
ATOM 718 N N . SER A 1 91 ? 20.912 -2.118 -15.520 1.00 96.56 91 SER A N 1
ATOM 719 C CA . SER A 1 91 ? 19.805 -1.517 -16.270 1.00 96.56 91 SER A CA 1
ATOM 720 C C . SER A 1 91 ? 18.497 -1.527 -15.488 1.00 96.56 91 SER A C 1
ATOM 722 O O . SER A 1 91 ? 17.650 -0.658 -15.704 1.00 96.56 91 SER A O 1
ATOM 724 N N . ALA A 1 92 ? 18.349 -2.481 -14.567 1.00 97.50 92 ALA A N 1
ATOM 725 C CA . ALA A 1 92 ? 17.254 -2.533 -13.617 1.00 97.50 92 ALA A CA 1
ATOM 726 C C . ALA A 1 92 ? 17.718 -3.066 -12.261 1.00 97.50 92 ALA A C 1
ATOM 728 O O . ALA A 1 92 ? 18.552 -3.973 -12.179 1.00 97.50 92 ALA A O 1
ATOM 729 N N . TRP A 1 93 ? 17.153 -2.504 -11.199 1.00 97.25 93 TRP A N 1
ATOM 730 C CA . TRP A 1 93 ? 17.444 -2.875 -9.821 1.00 97.25 93 TRP A CA 1
ATOM 731 C C . TRP A 1 93 ? 16.194 -2.746 -8.957 1.00 97.25 93 TRP A C 1
ATOM 733 O O . TRP A 1 93 ? 15.255 -2.017 -9.285 1.00 97.25 93 TRP A O 1
ATOM 743 N N . ALA A 1 94 ? 16.182 -3.470 -7.846 1.00 97.06 94 ALA A N 1
ATOM 744 C CA . ALA A 1 94 ? 15.157 -3.352 -6.826 1.00 97.06 94 ALA A CA 1
ATOM 745 C C . ALA A 1 94 ? 15.756 -2.864 -5.515 1.00 97.06 94 ALA A C 1
ATOM 747 O O . ALA A 1 94 ? 16.936 -3.076 -5.233 1.00 97.06 94 ALA A O 1
ATOM 748 N N . TRP A 1 95 ? 14.923 -2.226 -4.701 1.00 95.56 95 TRP A N 1
ATOM 749 C CA . TRP A 1 95 ? 15.305 -1.810 -3.363 1.00 95.56 95 TRP A CA 1
ATOM 750 C C . TRP A 1 95 ? 14.126 -1.834 -2.412 1.00 95.56 95 TRP A C 1
ATOM 752 O O . TRP A 1 95 ? 13.014 -1.430 -2.757 1.00 95.56 95 TRP A O 1
ATOM 762 N N . LYS A 1 96 ? 14.386 -2.282 -1.190 1.00 93.88 96 LYS A N 1
ATOM 763 C CA . LYS A 1 96 ? 13.441 -2.215 -0.084 1.00 93.88 96 LYS A CA 1
ATOM 764 C C . LYS A 1 96 ? 14.199 -1.769 1.159 1.00 93.88 96 LYS A C 1
ATOM 766 O O . LYS A 1 96 ? 15.085 -2.476 1.623 1.00 93.88 96 LYS A O 1
ATOM 771 N N . GLU A 1 97 ? 13.843 -0.604 1.694 1.00 91.31 97 GLU A N 1
ATOM 772 C CA . GLU A 1 97 ? 14.531 -0.028 2.857 1.00 91.31 97 GLU A CA 1
ATOM 773 C C . GLU A 1 97 ? 14.413 -0.926 4.098 1.00 91.31 97 GLU A C 1
ATOM 775 O O . GLU A 1 97 ? 15.379 -1.128 4.830 1.00 91.31 97 GLU A O 1
ATOM 780 N N . ASN A 1 98 ? 13.215 -1.453 4.361 1.00 91.94 98 ASN A N 1
ATOM 781 C CA . ASN A 1 98 ? 12.945 -2.330 5.495 1.00 91.94 98 ASN A CA 1
ATOM 782 C C . ASN A 1 98 ? 11.643 -3.117 5.279 1.00 91.94 98 ASN A C 1
ATOM 784 O O . ASN A 1 98 ? 10.895 -2.890 4.332 1.00 91.94 98 ASN A O 1
ATOM 788 N N . ALA A 1 99 ? 11.329 -4.038 6.194 1.00 91.75 99 ALA A N 1
ATOM 789 C CA . ALA A 1 99 ? 10.120 -4.864 6.122 1.00 91.75 99 ALA A CA 1
ATOM 790 C C . ALA A 1 99 ? 8.806 -4.058 6.102 1.00 91.75 99 ALA A C 1
ATOM 792 O O . ALA A 1 99 ? 7.765 -4.589 5.720 1.00 91.75 99 ALA A O 1
ATOM 793 N N . ALA A 1 100 ? 8.842 -2.792 6.513 1.00 90.75 100 ALA A N 1
ATOM 794 C CA . ALA A 1 100 ? 7.678 -1.948 6.714 1.00 90.75 100 ALA A CA 1
ATOM 795 C C . ALA A 1 100 ? 7.478 -0.905 5.595 1.00 90.75 100 ALA A C 1
ATOM 797 O O . ALA A 1 100 ? 6.574 -0.071 5.704 1.00 90.75 100 ALA A O 1
ATOM 798 N N . THR A 1 101 ? 8.313 -0.925 4.553 1.00 90.88 101 THR A N 1
ATOM 799 C CA . THR A 1 101 ? 8.184 -0.113 3.333 1.00 90.88 101 THR A CA 1
ATOM 800 C C . THR A 1 101 ? 7.896 -1.004 2.129 1.00 90.88 101 THR A C 1
ATOM 802 O O . THR A 1 101 ? 8.128 -2.209 2.177 1.00 90.88 101 THR A O 1
ATOM 805 N N . GLY A 1 102 ? 7.331 -0.434 1.063 1.00 93.38 102 GLY A N 1
ATOM 806 C CA . GLY A 1 102 ? 7.179 -1.145 -0.207 1.00 93.38 102 GLY A CA 1
ATOM 807 C C . GLY A 1 102 ? 8.515 -1.255 -0.943 1.00 93.38 102 GLY A C 1
ATOM 808 O O . GLY A 1 102 ? 9.371 -0.378 -0.812 1.00 93.38 102 GLY A O 1
ATOM 809 N N . ARG A 1 103 ? 8.689 -2.324 -1.723 1.00 96.00 103 ARG A N 1
ATOM 810 C CA . ARG A 1 103 ? 9.807 -2.453 -2.660 1.00 96.00 103 ARG A CA 1
ATOM 811 C C . ARG A 1 103 ? 9.591 -1.528 -3.851 1.00 96.00 103 ARG A C 1
ATOM 813 O O . ARG A 1 103 ? 8.512 -1.501 -4.436 1.00 96.00 103 ARG A O 1
ATOM 820 N N . VAL A 1 104 ? 10.649 -0.841 -4.251 1.00 95.19 104 VAL A N 1
ATOM 821 C CA . VAL A 1 104 ? 10.710 -0.124 -5.523 1.00 95.19 104 VAL A CA 1
ATOM 822 C C . VAL A 1 104 ? 11.478 -0.968 -6.532 1.00 95.19 104 VAL A C 1
ATOM 824 O O . VAL A 1 104 ? 12.474 -1.604 -6.186 1.00 95.19 104 VAL A O 1
ATOM 827 N N . VAL A 1 105 ? 11.003 -0.987 -7.775 1.00 96.50 105 VAL A N 1
ATOM 828 C CA . VAL A 1 105 ? 11.686 -1.614 -8.911 1.00 96.50 105 VAL A CA 1
ATOM 829 C C . VAL A 1 105 ? 11.924 -0.527 -9.944 1.00 96.50 105 VAL A C 1
ATOM 831 O O . VAL A 1 105 ? 10.994 0.164 -10.356 1.00 96.50 105 VAL A O 1
ATOM 834 N N . LEU A 1 106 ? 13.184 -0.341 -10.310 1.00 94.88 106 LEU A N 1
ATOM 835 C CA . LEU A 1 106 ? 13.652 0.769 -11.124 1.00 94.88 106 LEU A CA 1
ATOM 836 C C . LEU A 1 106 ? 14.265 0.190 -12.393 1.00 94.88 106 LEU A C 1
ATOM 838 O O . LEU A 1 106 ? 15.026 -0.773 -12.334 1.00 94.88 106 LEU A O 1
ATOM 842 N N . CYS A 1 107 ? 13.926 0.770 -13.540 1.00 94.81 107 CYS A N 1
ATOM 843 C CA . CYS A 1 107 ? 14.457 0.371 -14.835 1.00 94.81 107 CYS A CA 1
ATOM 844 C C . CYS A 1 107 ? 14.790 1.617 -15.648 1.00 94.81 107 CYS A C 1
ATOM 846 O O . CYS A 1 107 ? 14.031 2.589 -15.658 1.00 94.81 107 CYS A O 1
ATOM 848 N N . GLY A 1 108 ? 15.933 1.595 -16.326 1.00 93.56 108 GLY A N 1
ATOM 849 C CA . GLY A 1 108 ? 16.337 2.662 -17.235 1.00 93.56 108 GLY A CA 1
ATOM 850 C C . GLY A 1 108 ? 15.723 2.572 -18.629 1.00 93.56 108 GLY A C 1
ATOM 851 O O . GLY A 1 108 ? 16.034 3.404 -19.473 1.00 93.56 108 GLY A O 1
ATOM 852 N N . SER A 1 109 ? 14.888 1.573 -18.900 1.00 95.38 109 SER A N 1
ATOM 853 C CA . SER A 1 109 ? 14.198 1.405 -20.183 1.00 95.38 109 SER A CA 1
ATOM 854 C C . SER A 1 109 ? 12.701 1.213 -19.967 1.00 95.38 109 SER A C 1
ATOM 856 O O . SER A 1 109 ? 12.235 1.158 -18.833 1.00 95.38 109 SER A O 1
ATOM 858 N N . HIS A 1 110 ? 11.966 1.122 -21.067 1.00 93.81 110 HIS A N 1
ATOM 859 C CA . HIS A 1 110 ? 10.514 1.181 -21.125 1.00 93.81 110 HIS A CA 1
ATOM 860 C C . HIS A 1 110 ? 9.917 -0.141 -21.637 1.00 93.81 110 HIS A C 1
ATOM 862 O O . HIS A 1 110 ? 9.622 -0.270 -22.834 1.00 93.81 110 HIS A O 1
ATOM 868 N N . PRO A 1 111 ? 9.774 -1.164 -20.779 1.00 93.88 111 PRO A N 1
ATOM 869 C CA . PRO A 1 111 ? 9.130 -2.417 -21.164 1.00 93.88 111 PRO A CA 1
ATOM 870 C C . PRO A 1 111 ? 7.594 -2.303 -21.278 1.00 93.88 111 PRO A C 1
ATOM 872 O O . PRO A 1 111 ? 6.965 -3.197 -21.838 1.00 93.88 111 PRO A O 1
ATOM 875 N N . GLU A 1 112 ? 6.977 -1.220 -20.793 1.00 90.88 112 GLU A N 1
ATOM 876 C CA . GLU A 1 112 ? 5.520 -1.052 -20.659 1.00 90.88 112 GLU A CA 1
ATOM 877 C C . GLU A 1 112 ? 4.744 -0.939 -21.984 1.00 90.88 112 GLU A C 1
ATOM 879 O O . GLU A 1 112 ? 3.535 -1.147 -22.013 1.00 90.88 112 GLU A O 1
ATOM 884 N N . GLY A 1 113 ? 5.415 -0.611 -23.092 1.00 84.56 113 GLY A N 1
ATOM 885 C CA . GLY A 1 113 ? 4.769 -0.326 -24.381 1.00 84.56 113 GLY A CA 1
ATOM 886 C C . GLY A 1 113 ? 4.400 -1.552 -25.224 1.00 84.56 113 GLY A C 1
ATOM 887 O O . GLY A 1 113 ? 4.034 -1.394 -26.389 1.00 84.56 113 GLY A O 1
ATOM 888 N N . VAL A 1 114 ? 4.549 -2.768 -24.693 1.00 90.62 114 VAL A N 1
ATOM 889 C CA . VAL A 1 114 ? 4.411 -4.022 -25.451 1.00 90.62 114 VAL A CA 1
ATOM 890 C C . VAL A 1 114 ? 3.304 -4.890 -24.855 1.00 90.62 114 VAL A C 1
ATOM 892 O O . VAL A 1 114 ? 3.212 -5.050 -23.645 1.00 90.62 114 VAL A O 1
ATOM 895 N N . THR A 1 115 ? 2.473 -5.487 -25.710 1.00 91.75 115 THR A N 1
ATOM 896 C CA . THR A 1 115 ? 1.287 -6.268 -25.308 1.00 91.75 115 THR A CA 1
ATOM 897 C C . THR A 1 115 ? 1.479 -7.787 -25.366 1.00 91.75 115 THR A C 1
ATOM 899 O O . THR A 1 115 ? 0.529 -8.532 -25.144 1.00 91.75 115 THR A O 1
ATOM 902 N N . SER A 1 116 ? 2.683 -8.276 -25.680 1.00 94.69 116 SER A N 1
ATOM 903 C CA . SER A 1 116 ? 3.004 -9.711 -25.719 1.00 94.69 116 SER A CA 1
ATOM 904 C C . SER A 1 116 ? 4.513 -9.979 -25.626 1.00 94.69 116 SER A C 1
ATOM 906 O O . SER A 1 116 ? 5.331 -9.066 -25.766 1.00 94.69 116 SER A O 1
ATOM 908 N N . GLY A 1 117 ? 4.878 -11.245 -25.403 1.00 96.25 117 GLY A N 1
ATOM 909 C CA . GLY A 1 117 ? 6.265 -11.717 -25.383 1.00 96.25 117 GLY A CA 1
ATOM 910 C C . GLY A 1 117 ? 7.060 -11.292 -24.145 1.00 96.25 117 GLY A C 1
ATOM 911 O O . GLY A 1 117 ? 6.519 -10.760 -23.176 1.00 96.25 117 GLY A O 1
ATOM 912 N N . GLU A 1 118 ? 8.372 -11.511 -24.192 1.00 97.44 118 GLU A N 1
ATOM 913 C CA . GLU A 1 118 ? 9.275 -11.344 -23.043 1.00 97.44 118 GLU A CA 1
ATOM 914 C C . GLU A 1 118 ? 9.331 -9.916 -22.496 1.00 97.44 118 GLU A C 1
ATOM 916 O O . GLU A 1 118 ? 9.496 -9.723 -21.299 1.00 97.44 118 GLU A O 1
ATOM 921 N N . ARG A 1 119 ? 9.108 -8.900 -23.336 1.00 96.75 119 ARG A N 1
ATOM 922 C CA . ARG A 1 119 ? 9.042 -7.495 -22.895 1.00 96.75 119 ARG A CA 1
ATOM 923 C C . ARG A 1 119 ? 7.812 -7.220 -22.030 1.00 96.75 119 ARG A C 1
ATOM 925 O O . ARG A 1 119 ? 7.927 -6.540 -21.012 1.00 96.75 119 ARG A O 1
ATOM 932 N N . LEU A 1 120 ? 6.661 -7.805 -22.379 1.00 96.62 120 LEU A N 1
ATOM 933 C CA . LEU A 1 120 ? 5.486 -7.772 -21.507 1.00 96.62 120 LEU A CA 1
ATOM 934 C C . LEU A 1 120 ? 5.747 -8.574 -20.227 1.00 96.62 120 LEU A C 1
ATOM 936 O O . LEU A 1 120 ? 5.409 -8.109 -19.139 1.00 96.62 120 LEU A O 1
ATOM 940 N N . HIS A 1 121 ? 6.356 -9.759 -20.340 1.00 97.81 121 HIS A N 1
ATOM 941 C CA . HIS A 1 121 ? 6.731 -10.554 -19.168 1.00 97.81 121 HIS A CA 1
ATOM 942 C C . HIS A 1 121 ? 7.661 -9.774 -18.242 1.00 97.81 121 HIS A C 1
ATOM 944 O O . HIS A 1 121 ? 7.487 -9.838 -17.031 1.00 97.81 121 HIS A O 1
ATOM 950 N N . LEU A 1 122 ? 8.575 -8.972 -18.791 1.00 98.00 122 LEU A N 1
ATOM 951 C CA . LEU A 1 122 ? 9.489 -8.158 -18.006 1.00 98.00 122 LEU A CA 1
ATOM 952 C C . LEU A 1 122 ? 8.747 -7.096 -17.205 1.00 98.00 122 LEU A C 1
ATOM 954 O O . LEU A 1 122 ? 8.926 -6.998 -15.991 1.00 98.00 122 LEU A O 1
ATOM 958 N N . PHE A 1 123 ? 7.874 -6.333 -17.867 1.00 97.44 123 PHE A N 1
ATOM 959 C CA . PHE A 1 123 ? 7.058 -5.344 -17.173 1.00 97.44 123 PHE A CA 1
ATOM 960 C C . PHE A 1 123 ? 6.159 -6.004 -16.117 1.00 97.44 123 PHE A C 1
ATOM 962 O O . PHE A 1 123 ? 6.084 -5.538 -14.981 1.00 97.44 123 PHE A O 1
ATOM 969 N N . SER A 1 124 ? 5.543 -7.143 -16.446 1.00 97.75 124 SER A N 1
ATOM 970 C CA . SER A 1 124 ? 4.734 -7.911 -15.497 1.00 97.75 124 SER A CA 1
ATOM 971 C C . SER A 1 124 ? 5.552 -8.418 -14.305 1.00 97.75 124 SER A C 1
ATOM 973 O O . SER A 1 124 ? 5.091 -8.313 -13.169 1.00 97.75 124 SER A O 1
ATOM 975 N N . ALA A 1 125 ? 6.771 -8.914 -14.529 1.00 98.19 125 ALA A N 1
ATOM 976 C CA . ALA A 1 125 ? 7.679 -9.371 -13.481 1.00 98.19 125 ALA A CA 1
ATOM 977 C C . ALA A 1 125 ? 8.072 -8.227 -12.544 1.00 98.19 125 ALA A C 1
ATOM 979 O O . ALA A 1 125 ? 8.061 -8.414 -11.332 1.00 98.19 125 ALA A O 1
ATOM 980 N N . PHE A 1 126 ? 8.351 -7.031 -13.074 1.00 98.00 126 PHE A N 1
ATOM 981 C CA . PHE A 1 126 ? 8.607 -5.848 -12.249 1.00 98.00 126 PHE A CA 1
ATOM 982 C C . PHE A 1 126 ? 7.418 -5.509 -11.349 1.00 98.00 126 PHE A C 1
ATOM 984 O O . PHE A 1 126 ? 7.607 -5.296 -10.151 1.00 98.00 126 PHE A O 1
ATOM 991 N N . LEU A 1 127 ? 6.196 -5.508 -11.894 1.00 97.31 127 LEU A N 1
ATOM 992 C CA . LEU A 1 127 ? 4.987 -5.239 -11.112 1.00 97.31 127 LEU A CA 1
ATOM 993 C C . LEU A 1 127 ? 4.760 -6.306 -10.038 1.00 97.31 127 LEU A C 1
ATOM 995 O O . LEU A 1 127 ? 4.547 -5.967 -8.876 1.00 97.31 127 LEU A O 1
ATOM 999 N N . LYS A 1 128 ? 4.846 -7.591 -10.398 1.00 98.12 128 LYS A N 1
ATOM 1000 C CA . LYS A 1 128 ? 4.707 -8.707 -9.451 1.00 98.12 128 LYS A CA 1
ATOM 1001 C C . LYS A 1 128 ? 5.764 -8.643 -8.355 1.00 98.12 128 LYS A C 1
ATOM 1003 O O . LYS A 1 128 ? 5.423 -8.739 -7.182 1.00 98.12 128 LYS A O 1
ATOM 1008 N N . TYR A 1 129 ? 7.018 -8.379 -8.716 1.00 97.94 129 TYR A N 1
ATOM 1009 C CA . TYR A 1 129 ? 8.099 -8.286 -7.744 1.00 97.94 129 TYR A CA 1
ATOM 1010 C C . TYR A 1 129 ? 7.948 -7.089 -6.801 1.00 97.94 129 TYR A C 1
ATOM 1012 O O . TYR A 1 129 ? 8.234 -7.199 -5.605 1.00 97.94 129 TYR A O 1
ATOM 1020 N N . ALA A 1 130 ? 7.457 -5.953 -7.302 1.00 96.75 130 ALA A N 1
ATOM 1021 C CA . ALA A 1 130 ? 7.104 -4.810 -6.466 1.00 96.75 130 ALA A CA 1
ATOM 1022 C C . ALA A 1 130 ? 5.951 -5.151 -5.501 1.00 96.75 130 ALA A C 1
ATOM 1024 O O . ALA A 1 130 ? 6.070 -4.885 -4.305 1.00 96.75 130 ALA A O 1
ATOM 1025 N N . MET A 1 131 ? 4.885 -5.803 -5.988 1.00 96.06 131 MET A N 1
ATOM 1026 C CA . MET A 1 131 ? 3.726 -6.212 -5.177 1.00 96.06 131 MET A CA 1
ATOM 1027 C C . MET A 1 131 ? 4.088 -7.235 -4.091 1.00 96.06 131 MET A C 1
ATOM 1029 O O . MET A 1 131 ? 3.694 -7.071 -2.937 1.00 96.06 131 MET A O 1
ATOM 1033 N N . ASP A 1 132 ? 4.907 -8.239 -4.406 1.00 96.44 132 ASP A N 1
ATOM 1034 C CA . ASP A 1 132 ? 5.416 -9.202 -3.415 1.00 96.44 132 ASP A CA 1
ATOM 1035 C C . ASP A 1 132 ? 6.320 -8.524 -2.374 1.00 96.44 132 ASP A C 1
ATOM 1037 O O . ASP A 1 132 ? 6.537 -9.018 -1.267 1.00 96.44 132 ASP A O 1
ATOM 1041 N N . GLY A 1 133 ? 6.860 -7.358 -2.721 1.00 95.50 133 GLY A N 1
ATOM 1042 C CA . GLY A 1 133 ? 7.683 -6.523 -1.864 1.00 95.50 133 GLY A CA 1
ATOM 1043 C C . GLY A 1 133 ? 6.915 -5.547 -0.990 1.00 95.50 133 GLY A C 1
ATOM 1044 O O . GLY A 1 133 ? 7.563 -4.691 -0.385 1.00 95.50 133 GLY A O 1
ATOM 1045 N N . ASN A 1 134 ? 5.590 -5.654 -0.891 1.00 94.25 134 ASN A N 1
ATOM 1046 C CA . ASN A 1 134 ? 4.778 -4.772 -0.058 1.00 94.25 134 ASN A CA 1
ATOM 1047 C C . ASN A 1 134 ? 5.276 -4.703 1.400 1.00 94.25 134 ASN A C 1
ATOM 1049 O O . ASN A 1 134 ? 5.859 -5.643 1.957 1.00 94.25 134 ASN A O 1
ATOM 1053 N N . GLY A 1 135 ? 5.078 -3.537 2.013 1.00 93.00 135 GLY A N 1
ATOM 1054 C CA . GLY A 1 135 ? 5.414 -3.314 3.414 1.00 93.00 135 GLY A CA 1
ATOM 1055 C C . GLY A 1 135 ? 4.429 -4.023 4.337 1.00 93.00 135 GLY A C 1
ATOM 1056 O O . GLY A 1 135 ? 3.236 -4.098 4.044 1.00 93.00 135 GLY A O 1
ATOM 1057 N N . ALA A 1 136 ? 4.919 -4.512 5.474 1.00 92.69 136 ALA A N 1
ATOM 1058 C CA . ALA A 1 136 ? 4.054 -5.053 6.511 1.00 92.69 136 ALA A CA 1
ATOM 1059 C C . ALA A 1 136 ? 3.063 -3.977 7.009 1.00 92.69 136 ALA A C 1
ATOM 1061 O O . ALA A 1 136 ? 3.460 -2.815 7.182 1.00 92.69 136 ALA A O 1
ATOM 1062 N N . PRO A 1 137 ? 1.793 -4.342 7.271 1.00 93.25 137 PRO A N 1
ATOM 1063 C CA . PRO A 1 137 ? 0.816 -3.420 7.837 1.00 93.25 137 PRO A CA 1
ATOM 1064 C C . PRO A 1 137 ? 1.282 -2.871 9.188 1.00 93.25 137 PRO A C 1
ATOM 1066 O O . PRO A 1 137 ? 1.987 -3.531 9.955 1.00 93.25 137 PRO A O 1
ATOM 1069 N N . LYS A 1 138 ? 0.876 -1.635 9.485 1.00 93.62 138 LYS A N 1
ATOM 1070 C CA . LYS A 1 138 ? 1.269 -0.909 10.698 1.00 93.62 138 LYS A CA 1
ATOM 1071 C C . LYS A 1 138 ? 0.050 -0.530 11.518 1.00 93.62 138 LYS A C 1
ATOM 1073 O O . LYS A 1 138 ? -0.996 -0.175 10.978 1.00 93.62 138 LYS A O 1
ATOM 1078 N N . LEU A 1 139 ? 0.221 -0.545 12.836 1.00 96.12 139 LEU A N 1
ATOM 1079 C CA . LEU A 1 139 ? -0.758 0.021 13.752 1.00 96.12 139 LEU A CA 1
ATOM 1080 C C . LEU A 1 139 ? -0.683 1.546 13.713 1.00 96.12 139 LEU A C 1
ATOM 1082 O O . LEU A 1 139 ? 0.387 2.140 13.835 1.00 96.12 139 LEU A O 1
ATOM 1086 N N . LYS A 1 140 ? -1.847 2.170 13.586 1.00 96.06 140 LYS A N 1
ATOM 1087 C CA . LYS A 1 140 ? -2.055 3.607 13.722 1.00 96.06 140 LYS A CA 1
ATOM 1088 C C . LYS A 1 140 ? -1.994 4.026 15.191 1.00 96.06 140 LYS A C 1
ATOM 1090 O O . LYS A 1 140 ? -1.401 5.056 15.500 1.00 96.06 140 LYS A O 1
ATOM 1095 N N . ALA A 1 141 ? -2.612 3.243 16.081 1.00 97.56 141 ALA A N 1
ATOM 1096 C CA . ALA A 1 141 ? -2.570 3.431 17.531 1.00 97.56 141 ALA A CA 1
ATOM 1097 C C . ALA A 1 141 ? -3.121 2.210 18.289 1.00 97.56 141 ALA A C 1
ATOM 1099 O O . ALA A 1 141 ? -3.859 1.397 17.731 1.00 97.56 141 ALA A O 1
ATOM 1100 N N . THR A 1 142 ? -2.842 2.153 19.591 1.00 98.31 142 THR A N 1
ATOM 1101 C CA . THR A 1 142 ? -3.612 1.343 20.544 1.00 98.31 142 THR A CA 1
ATOM 1102 C C . THR A 1 142 ? -4.739 2.202 21.118 1.00 98.31 142 THR A C 1
ATOM 1104 O O . THR A 1 142 ? -4.481 3.283 21.649 1.00 98.31 142 THR A O 1
ATOM 1107 N N . LEU A 1 143 ? -5.984 1.753 20.975 1.00 98.44 143 LEU A N 1
ATOM 1108 C CA . LEU A 1 143 ? -7.173 2.394 21.527 1.00 98.44 143 LEU A CA 1
ATOM 1109 C C . LEU A 1 143 ? -7.332 2.032 23.002 1.00 98.44 143 LEU A C 1
ATOM 1111 O O . LEU A 1 143 ? -6.934 0.953 23.442 1.00 98.44 143 LEU A O 1
ATOM 1115 N N . LYS A 1 144 ? -7.950 2.940 23.752 1.00 97.69 144 LYS A N 1
ATOM 1116 C CA . LYS A 1 144 ? -8.341 2.715 25.139 1.00 97.69 144 LYS A CA 1
ATOM 1117 C C . LYS A 1 144 ? -9.855 2.586 25.222 1.00 97.69 144 LYS A C 1
ATOM 1119 O O . LYS A 1 144 ? -10.581 3.339 24.576 1.00 97.69 144 LYS A O 1
ATOM 1124 N N . MET A 1 145 ? -10.307 1.636 26.032 1.00 96.00 145 MET A N 1
ATOM 1125 C CA . MET A 1 145 ? -11.724 1.430 26.323 1.00 96.00 145 MET A CA 1
ATOM 1126 C C . MET A 1 145 ? -12.348 2.709 26.896 1.00 96.00 145 MET A C 1
ATOM 1128 O O . MET A 1 145 ? -11.786 3.328 27.797 1.00 96.00 145 MET A O 1
ATOM 1132 N N . GLY A 1 146 ? -13.500 3.106 26.364 1.00 96.50 146 GLY A N 1
ATOM 1133 C CA . GLY A 1 146 ? -14.247 4.300 26.759 1.00 96.50 146 GLY A CA 1
ATOM 1134 C C . GLY A 1 146 ? -13.686 5.633 26.251 1.00 96.50 146 GLY A C 1
ATOM 1135 O O . GLY A 1 146 ? -14.318 6.659 26.491 1.00 96.50 146 GLY A O 1
ATOM 1136 N N . GLU A 1 147 ? -12.542 5.652 25.557 1.00 97.88 147 GLU A N 1
ATOM 1137 C CA . GLU A 1 147 ? -11.945 6.884 25.030 1.00 97.88 147 GLU A CA 1
ATOM 1138 C C . GLU A 1 147 ? -12.176 7.018 23.519 1.00 97.88 147 GLU A C 1
ATOM 1140 O O . GLU A 1 147 ? -11.693 6.223 22.708 1.00 97.88 147 GLU A O 1
ATOM 1145 N N . ALA A 1 148 ? -12.878 8.081 23.124 1.00 98.06 148 ALA A N 1
ATOM 1146 C CA . ALA A 1 148 ? -13.040 8.434 21.722 1.00 98.06 148 ALA A CA 1
ATOM 1147 C C . ALA A 1 148 ? -11.743 9.024 21.143 1.00 98.06 148 ALA A C 1
ATOM 1149 O O . ALA A 1 148 ? -11.185 9.996 21.659 1.00 98.06 148 ALA A O 1
ATOM 1150 N N . ARG A 1 149 ? -11.296 8.484 20.009 1.00 98.19 149 ARG A N 1
ATOM 1151 C CA . ARG A 1 149 ? -10.156 8.979 19.237 1.00 98.19 149 ARG A CA 1
ATOM 1152 C C . ARG A 1 149 ? -10.642 9.647 17.957 1.00 98.19 149 ARG A C 1
ATOM 1154 O O . ARG A 1 149 ? -11.262 9.010 17.111 1.00 98.19 149 ARG A O 1
ATOM 1161 N N . LYS A 1 150 ? -10.314 10.927 17.789 1.00 98.19 150 LYS A N 1
ATOM 1162 C CA . LYS A 1 150 ? -10.651 11.704 16.591 1.00 98.19 150 LYS A CA 1
ATOM 1163 C C . LYS A 1 150 ? -9.509 11.672 15.573 1.00 98.19 150 LYS A C 1
ATOM 1165 O O . LYS A 1 150 ? -8.383 12.038 15.899 1.00 98.19 150 LYS A O 1
ATOM 1170 N N . MET A 1 151 ? -9.811 11.261 14.347 1.00 98.12 151 MET A N 1
ATOM 1171 C CA . MET A 1 151 ? -8.889 11.186 13.213 1.00 98.12 151 MET A CA 1
ATOM 1172 C C . MET A 1 151 ? -9.189 12.338 12.249 1.00 98.12 151 MET A C 1
ATOM 1174 O O . MET A 1 151 ? -9.895 12.154 11.264 1.00 98.12 151 MET A O 1
ATOM 1178 N N . ASP A 1 152 ? -8.739 13.554 12.568 1.00 96.94 152 ASP A N 1
ATOM 1179 C CA . ASP A 1 152 ? -9.119 14.780 11.846 1.00 96.94 152 ASP A CA 1
ATOM 1180 C C . ASP A 1 152 ? -7.953 15.603 11.287 1.00 96.94 152 ASP A C 1
ATOM 1182 O O . ASP A 1 152 ? -8.200 16.655 10.685 1.00 96.94 152 ASP A O 1
ATOM 1186 N N . ARG A 1 153 ? -6.709 15.133 11.428 1.00 96.94 153 ARG A N 1
ATOM 1187 C CA . ARG A 1 153 ? -5.522 15.864 10.960 1.00 96.94 153 ARG A CA 1
ATOM 1188 C C . ARG A 1 153 ? -5.267 15.660 9.472 1.00 96.94 153 ARG A C 1
ATOM 1190 O O . ARG A 1 153 ? -5.470 14.571 8.935 1.00 96.94 153 ARG A O 1
ATOM 1197 N N . CYS A 1 154 ? -4.793 16.699 8.811 1.00 92.81 154 CYS A N 1
ATOM 1198 C CA . CYS A 1 154 ? -4.287 16.639 7.449 1.00 92.81 154 CYS A CA 1
ATOM 1199 C C . CYS A 1 154 ? -2.813 16.206 7.453 1.00 92.81 154 CYS A C 1
ATOM 1201 O O . CYS A 1 154 ? -2.116 16.328 8.459 1.00 92.81 154 CYS A O 1
ATOM 1203 N N . THR A 1 155 ? -2.300 15.726 6.319 1.00 86.00 155 THR A N 1
ATOM 1204 C CA . THR A 1 155 ? -0.882 15.334 6.200 1.00 86.00 155 THR A CA 1
ATOM 1205 C C . THR A 1 155 ? 0.071 16.494 6.512 1.00 86.00 155 THR A C 1
ATOM 1207 O O . THR A 1 155 ? 1.087 16.292 7.172 1.00 86.00 155 THR A O 1
ATOM 1210 N N . HIS A 1 156 ? -0.283 17.723 6.119 1.00 89.25 156 HIS A N 1
ATOM 1211 C CA . HIS A 1 156 ? 0.522 18.920 6.387 1.00 89.25 156 HIS A CA 1
ATOM 1212 C C . HIS A 1 156 ? 0.553 19.341 7.865 1.00 89.25 156 HIS A C 1
ATOM 1214 O O . HIS A 1 156 ? 1.417 20.126 8.240 1.00 89.25 156 HIS A O 1
ATOM 1220 N N . ASP A 1 157 ? -0.326 18.794 8.714 1.00 92.38 157 ASP A N 1
ATOM 1221 C CA . ASP A 1 157 ? -0.277 19.034 10.162 1.00 92.38 157 ASP A CA 1
ATOM 1222 C C . ASP A 1 157 ? 0.890 18.285 10.831 1.00 92.38 157 ASP A C 1
ATOM 1224 O O . ASP A 1 157 ? 1.153 18.484 12.014 1.00 92.38 157 ASP A O 1
ATOM 1228 N N . ASN A 1 158 ? 1.576 17.393 10.100 1.00 91.50 158 ASN A N 1
ATOM 1229 C CA . ASN A 1 158 ? 2.686 16.573 10.591 1.00 91.50 158 ASN A CA 1
ATOM 1230 C C . ASN A 1 158 ? 2.333 15.739 11.846 1.00 91.50 158 ASN A C 1
ATOM 1232 O O . ASN A 1 158 ? 3.164 15.492 12.719 1.00 91.50 158 ASN A O 1
ATOM 1236 N N . MET A 1 159 ? 1.076 15.286 11.935 1.00 94.56 159 MET A N 1
ATOM 1237 C CA . MET A 1 159 ? 0.561 14.438 13.019 1.00 94.56 159 MET A CA 1
ATOM 1238 C C . MET A 1 159 ? 0.044 13.091 12.477 1.00 94.56 159 MET A C 1
ATOM 1240 O O . MET A 1 159 ? -1.159 12.817 12.553 1.00 94.56 159 MET A O 1
ATOM 1244 N N . PRO A 1 160 ? 0.929 12.215 11.954 1.00 92.38 160 PRO A N 1
ATOM 1245 C CA . PRO A 1 160 ? 0.549 10.987 11.241 1.00 92.38 160 PRO A CA 1
ATOM 1246 C C . PRO A 1 160 ? -0.342 10.034 12.051 1.00 92.38 160 PRO A C 1
ATOM 1248 O O . PRO A 1 160 ? -1.145 9.293 11.482 1.00 92.38 160 PRO A O 1
ATOM 1251 N N . SER A 1 161 ? -0.246 10.061 13.382 1.00 94.50 161 SER A N 1
ATOM 1252 C CA . SER A 1 161 ? -1.049 9.232 14.291 1.00 94.50 161 SER A CA 1
ATOM 1253 C C . SER A 1 161 ? -2.521 9.657 14.387 1.00 94.50 161 SER A C 1
ATOM 1255 O O . SER A 1 161 ? -3.345 8.865 14.847 1.00 94.50 161 SER A O 1
ATOM 1257 N N . TYR A 1 162 ? -2.869 10.865 13.935 1.00 96.69 162 TYR A N 1
ATOM 1258 C CA . TYR A 1 162 ? -4.231 11.420 13.935 1.00 96.69 162 TYR A CA 1
ATOM 1259 C C . TYR A 1 162 ? -4.712 11.817 12.531 1.00 96.69 162 TYR A C 1
ATOM 1261 O O . TYR A 1 162 ? -5.793 12.391 12.388 1.00 96.69 162 TYR A O 1
ATOM 1269 N N . THR A 1 163 ? -3.925 11.517 11.493 1.00 97.00 163 THR A N 1
ATOM 1270 C CA . THR A 1 163 ? -4.279 11.835 10.106 1.00 97.00 163 THR A CA 1
ATOM 1271 C C . THR A 1 163 ? -5.536 11.096 9.667 1.00 97.00 163 THR A C 1
ATOM 1273 O O . THR A 1 163 ? -5.702 9.931 10.032 1.00 97.00 163 THR A O 1
ATOM 1276 N N . ARG A 1 164 ? -6.385 11.773 8.888 1.00 97.38 164 ARG A N 1
ATOM 1277 C CA . ARG A 1 164 ? -7.596 11.243 8.230 1.00 97.38 164 ARG A CA 1
ATOM 1278 C C . ARG A 1 164 ? -7.287 10.048 7.319 1.00 97.38 164 ARG A C 1
ATOM 1280 O O . ARG A 1 164 ? -6.137 9.860 6.932 1.00 97.38 164 ARG A O 1
ATOM 1287 N N . ILE A 1 165 ? -8.301 9.242 6.998 1.00 97.19 165 ILE A N 1
ATOM 1288 C CA . ILE A 1 165 ? -8.142 8.051 6.145 1.00 97.19 165 ILE A CA 1
ATOM 1289 C C . ILE A 1 165 ? -8.425 8.387 4.681 1.00 97.19 165 ILE A C 1
ATOM 1291 O O . ILE A 1 165 ? -9.468 8.958 4.385 1.00 97.19 165 ILE A O 1
ATOM 1295 N N . GLY A 1 166 ? -7.490 8.089 3.782 1.00 95.88 166 GLY A N 1
ATOM 1296 C CA . GLY A 1 166 ? -7.624 8.372 2.350 1.00 95.88 166 GLY A CA 1
ATOM 1297 C C . GLY A 1 166 ? -8.275 7.249 1.544 1.00 95.88 166 GLY A C 1
ATOM 1298 O O . GLY A 1 166 ? -8.615 6.194 2.079 1.00 95.88 166 GLY A O 1
ATOM 1299 N N . ASP A 1 167 ? -8.379 7.487 0.237 1.00 95.81 167 ASP A N 1
ATOM 1300 C CA . ASP A 1 167 ? -8.913 6.565 -0.775 1.00 95.81 167 ASP A CA 1
ATOM 1301 C C . ASP A 1 167 ? -8.405 5.122 -0.616 1.00 95.81 167 ASP A C 1
ATOM 1303 O O . ASP A 1 167 ? -7.196 4.878 -0.688 1.00 95.81 167 ASP A O 1
ATOM 1307 N N . ARG A 1 168 ? -9.324 4.170 -0.386 1.00 95.12 168 ARG A N 1
ATOM 1308 C CA . ARG A 1 168 ? -9.045 2.728 -0.208 1.00 95.12 168 ARG A CA 1
ATOM 1309 C C . ARG A 1 168 ? -7.947 2.407 0.815 1.00 95.12 168 ARG A C 1
ATOM 1311 O O . ARG A 1 168 ? -7.321 1.346 0.759 1.00 95.12 168 ARG A O 1
ATOM 1318 N N . GLN A 1 169 ? -7.686 3.308 1.757 1.00 95.88 169 GLN A N 1
ATOM 1319 C CA . GLN A 1 169 ? -6.700 3.079 2.804 1.00 95.88 169 GLN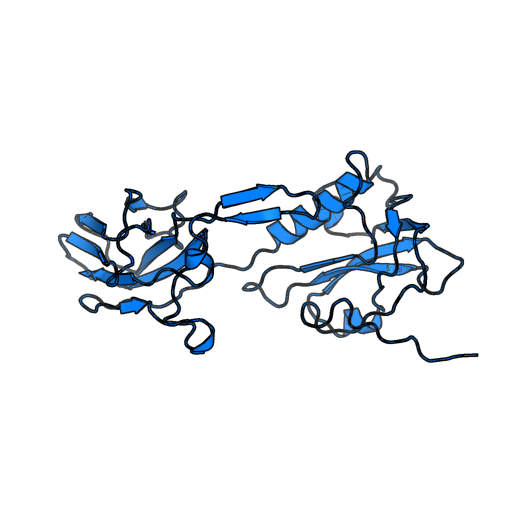 A CA 1
ATOM 1320 C C . GLN A 1 169 ? -7.301 2.284 3.958 1.00 95.88 169 GLN A C 1
ATOM 1322 O O . GLN A 1 169 ? -8.506 2.316 4.206 1.00 95.88 169 GLN A O 1
ATOM 1327 N N . TYR A 1 170 ? -6.414 1.629 4.705 1.00 97.50 170 TYR A N 1
ATOM 1328 C CA . TYR A 1 170 ? -6.709 1.047 6.006 1.00 97.50 170 TYR A CA 1
ATOM 1329 C C . TYR A 1 170 ? -6.039 1.856 7.114 1.00 97.50 170 TYR A C 1
ATOM 1331 O O . TYR A 1 170 ? -4.852 2.184 7.042 1.00 97.50 170 TYR A O 1
ATOM 1339 N N . HIS A 1 171 ? -6.771 2.104 8.193 1.00 98.31 171 HIS A N 1
ATOM 1340 C CA . HIS A 1 171 ? -6.191 2.397 9.497 1.00 98.31 171 HIS A CA 1
ATOM 1341 C C . HIS A 1 171 ? -6.384 1.193 10.404 1.00 98.31 171 HIS A C 1
ATOM 1343 O O . HIS A 1 171 ? -7.513 0.789 10.660 1.00 98.31 171 HIS A O 1
ATOM 1349 N N . HIS A 1 172 ? -5.289 0.652 10.930 1.00 98.19 172 HIS A N 1
ATOM 1350 C CA . HIS A 1 172 ? -5.347 -0.447 11.884 1.00 98.19 172 HIS A CA 1
ATOM 1351 C C . HIS A 1 172 ? -5.108 0.036 13.307 1.00 98.19 172 HIS A C 1
ATOM 1353 O O . HIS A 1 172 ? -4.230 0.857 13.567 1.00 98.19 172 HIS A O 1
ATOM 1359 N N . TYR A 1 173 ? -5.854 -0.522 14.239 1.00 98.62 173 TYR A N 1
ATOM 1360 C CA . TYR A 1 173 ? -5.787 -0.243 15.658 1.00 98.62 173 TYR A CA 1
ATOM 1361 C C . TYR A 1 173 ? -5.742 -1.548 16.437 1.00 98.62 173 TYR A C 1
ATOM 1363 O O . TYR A 1 173 ? -6.091 -2.607 15.920 1.00 98.62 173 TYR A O 1
ATOM 1371 N N . THR A 1 174 ? -5.351 -1.463 17.701 1.00 98.69 174 THR A N 1
ATOM 1372 C CA . THR A 1 174 ? -5.533 -2.561 18.655 1.00 98.69 174 THR A CA 1
ATOM 1373 C C . THR A 1 174 ? -6.186 -2.062 19.926 1.00 98.69 174 THR A C 1
ATOM 1375 O O . THR A 1 174 ? -5.980 -0.910 20.296 1.00 98.69 174 THR A O 1
ATOM 1378 N N . VAL A 1 175 ? -6.919 -2.920 20.618 1.00 98.56 175 VAL A N 1
ATOM 1379 C CA . VAL A 1 175 ? -7.460 -2.665 21.958 1.00 98.56 175 VAL A CA 1
ATOM 1380 C C . VAL A 1 175 ? -7.246 -3.904 22.820 1.00 98.56 175 VAL A C 1
ATOM 1382 O O . VAL A 1 175 ? -7.270 -5.023 22.309 1.00 98.56 175 VAL A O 1
ATOM 1385 N N . GLU A 1 176 ? -7.006 -3.706 24.112 1.00 98.25 176 GLU A N 1
ATOM 1386 C CA . GLU A 1 176 ? -6.955 -4.806 25.074 1.00 98.25 176 GLU A CA 1
ATOM 1387 C C . GLU A 1 176 ? -8.364 -5.064 25.614 1.00 98.25 176 GLU A C 1
ATOM 1389 O O . GLU A 1 176 ? -8.963 -4.183 26.237 1.00 98.25 176 GLU A O 1
ATOM 1394 N N . VAL A 1 177 ? -8.900 -6.255 25.353 1.00 98.00 177 VAL A N 1
ATOM 1395 C CA . VAL A 1 177 ? -10.227 -6.666 25.814 1.00 98.00 177 VAL A CA 1
ATOM 1396 C C . VAL A 1 177 ? -10.101 -7.304 27.202 1.00 98.00 177 VAL A C 1
ATOM 1398 O O . VAL A 1 177 ? -9.392 -8.305 27.345 1.00 98.00 177 VAL A O 1
ATOM 1401 N N . PRO A 1 178 ? -10.777 -6.771 28.236 1.00 96.44 178 PRO A N 1
ATOM 1402 C CA . PRO A 1 178 ? -10.741 -7.353 29.573 1.00 96.44 178 PRO A CA 1
ATOM 1403 C C . PRO A 1 178 ? -11.524 -8.672 29.642 1.00 96.44 178 PRO A C 1
ATOM 1405 O O . PRO A 1 178 ? -12.390 -8.959 28.816 1.00 96.44 178 PRO A O 1
ATOM 1408 N N . SER A 1 179 ? -11.244 -9.479 30.665 1.00 95.94 179 SER A N 1
ATOM 1409 C CA . SER A 1 179 ? -12.014 -10.692 30.941 1.00 95.94 179 SER A CA 1
ATOM 1410 C C . SER A 1 179 ? -13.415 -10.376 31.465 1.00 95.94 179 SER A C 1
ATOM 1412 O O . SER A 1 179 ? -13.629 -9.393 32.170 1.00 95.94 179 SER A O 1
ATOM 1414 N N . GLY A 1 180 ? -14.372 -11.250 31.139 1.00 93.25 180 GLY A N 1
ATOM 1415 C CA . GLY A 1 180 ? -15.733 -11.184 31.680 1.00 93.25 180 GLY A CA 1
ATOM 1416 C C . GLY A 1 180 ? -16.600 -10.054 31.121 1.00 93.25 180 GLY A C 1
ATOM 1417 O O . GLY A 1 180 ? -17.586 -9.694 31.753 1.00 93.25 180 GLY A O 1
ATOM 1418 N N . LEU A 1 181 ? -16.242 -9.477 29.970 1.00 95.62 181 LEU A N 1
ATOM 1419 C CA . LEU A 1 181 ? -17.091 -8.511 29.280 1.00 95.62 181 LEU A CA 1
ATOM 1420 C C . LEU A 1 181 ? -18.259 -9.242 28.590 1.00 95.62 181 LEU A C 1
ATOM 1422 O O . LEU A 1 181 ? -18.034 -10.201 27.854 1.00 95.62 181 LEU A O 1
ATOM 1426 N N . ASP A 1 182 ? -19.492 -8.767 28.774 1.00 95.31 182 ASP A N 1
ATOM 1427 C CA . ASP A 1 182 ? -20.667 -9.356 28.109 1.00 95.31 182 ASP A CA 1
ATOM 1428 C C . ASP A 1 182 ? -20.790 -8.921 26.643 1.00 95.31 182 ASP A C 1
ATOM 1430 O O . ASP A 1 182 ? -21.290 -9.666 25.799 1.00 95.31 182 ASP A O 1
ATOM 1434 N N . SER A 1 183 ? -20.352 -7.702 26.318 1.00 96.75 183 SER A N 1
ATOM 1435 C CA . SER A 1 183 ? -20.388 -7.165 24.957 1.00 96.75 183 SER A CA 1
ATOM 1436 C C . SER A 1 183 ? -19.377 -6.041 24.785 1.00 96.75 183 SER A C 1
ATOM 1438 O O . SER A 1 183 ? -19.318 -5.142 25.619 1.00 96.75 183 SER A O 1
ATOM 1440 N N . LEU A 1 184 ? -18.625 -6.095 23.683 1.00 98.06 184 LEU A N 1
ATOM 1441 C CA . LEU A 1 184 ? -17.762 -5.017 23.204 1.00 98.06 184 LEU A CA 1
ATOM 1442 C C . LEU A 1 184 ? -18.465 -4.281 22.068 1.00 98.06 184 LEU A C 1
ATOM 1444 O O . LEU A 1 184 ? -19.030 -4.920 21.177 1.00 98.06 184 LEU A O 1
ATOM 1448 N N . LYS A 1 185 ? -18.393 -2.956 22.044 1.00 98.50 185 LYS A N 1
ATOM 1449 C CA . LYS A 1 185 ? -18.908 -2.129 20.951 1.00 98.50 185 LYS A CA 1
ATOM 1450 C C . LYS A 1 185 ? -17.801 -1.270 20.378 1.00 98.50 185 LYS A C 1
ATOM 1452 O O . LYS A 1 185 ? -17.239 -0.430 21.073 1.00 98.50 185 LYS A O 1
ATOM 1457 N N . ILE A 1 186 ? -17.542 -1.431 19.089 1.00 98.69 186 ILE A N 1
ATOM 1458 C CA . ILE A 1 186 ? -16.664 -0.558 18.314 1.00 98.69 186 ILE A CA 1
ATOM 1459 C C . ILE A 1 186 ? -17.566 0.380 17.524 1.00 98.69 186 ILE A C 1
ATOM 1461 O O . ILE A 1 186 ? -18.393 -0.068 16.733 1.00 98.69 186 ILE A O 1
ATOM 1465 N N . SER A 1 187 ? -17.427 1.680 17.747 1.00 98.50 187 SER A N 1
ATOM 1466 C CA . SER A 1 187 ? -18.243 2.685 17.073 1.00 98.50 187 SER A CA 1
ATOM 1467 C C . SER A 1 187 ? -17.405 3.605 16.206 1.00 98.50 187 SER A C 1
ATOM 1469 O O . SER A 1 187 ? -16.327 4.045 16.615 1.00 98.50 187 SER A O 1
ATOM 1471 N N . LEU A 1 188 ? -17.933 3.904 15.021 1.00 98.56 188 LEU A N 1
ATOM 1472 C CA . LEU A 1 188 ? -17.464 4.979 14.161 1.00 98.56 188 LEU A CA 1
ATOM 1473 C C . LEU A 1 188 ? -18.504 6.091 14.151 1.00 98.56 188 LEU A C 1
ATOM 1475 O O . LEU A 1 188 ? -19.706 5.827 14.144 1.00 98.56 188 LEU A O 1
ATOM 1479 N N . LYS A 1 189 ? -18.033 7.336 14.161 1.00 98.38 189 LYS A N 1
ATOM 1480 C CA . LYS A 1 189 ? -18.878 8.517 13.989 1.00 98.38 189 LYS A CA 1
ATOM 1481 C C . LYS A 1 189 ? -18.276 9.465 12.972 1.00 98.38 189 LYS A C 1
ATOM 1483 O O . LYS A 1 189 ? -17.076 9.761 13.005 1.00 98.38 189 LYS A O 1
ATOM 1488 N N . SER A 1 190 ? -19.137 9.980 12.118 1.00 97.19 190 SER A N 1
ATOM 1489 C CA . SER A 1 190 ? -18.856 11.035 11.167 1.00 97.19 190 SER A CA 1
ATOM 1490 C C . SER A 1 190 ? -18.491 12.332 11.881 1.00 97.19 190 SER A C 1
ATOM 1492 O O . SER A 1 190 ? -18.982 12.676 12.961 1.00 97.19 190 SER A O 1
ATOM 1494 N N . VAL A 1 191 ? -17.599 13.090 11.251 1.00 96.69 191 VAL A N 1
ATOM 1495 C CA . VAL A 1 191 ? -17.410 14.503 11.576 1.00 96.69 191 VAL A CA 1
ATOM 1496 C C . VAL A 1 191 ? -18.402 15.316 10.742 1.00 96.69 191 VAL A C 1
ATOM 1498 O O . VAL A 1 191 ? -18.721 14.952 9.612 1.00 96.69 191 VAL A O 1
ATOM 1501 N N . LYS A 1 192 ? -18.901 16.435 11.285 1.00 95.00 192 LYS A N 1
ATOM 1502 C CA . LYS A 1 192 ? -19.857 17.318 10.595 1.00 95.00 192 LYS A CA 1
ATOM 1503 C C . LYS A 1 192 ? -19.404 17.613 9.156 1.00 95.00 192 LYS A C 1
ATOM 1505 O O . LYS A 1 192 ? -18.296 18.105 8.955 1.00 95.00 192 LYS A O 1
ATOM 1510 N N . GLY A 1 193 ? -20.284 17.346 8.189 1.00 93.75 193 GLY A N 1
ATOM 1511 C CA . GLY A 1 193 ? -20.021 17.521 6.754 1.00 93.75 193 GLY A CA 1
ATOM 1512 C C . GLY A 1 193 ? -19.446 16.290 6.042 1.00 93.75 193 GLY A C 1
ATOM 1513 O O . GLY A 1 193 ? -19.192 16.369 4.848 1.00 93.75 193 GLY A O 1
ATOM 1514 N N . TRP A 1 194 ? -19.258 15.170 6.749 1.00 96.00 194 TRP A N 1
ATOM 1515 C CA . TRP A 1 194 ? -18.653 13.943 6.214 1.00 96.00 194 TRP A CA 1
ATOM 1516 C C . TRP A 1 194 ? -19.516 12.692 6.431 1.00 96.00 194 TRP A C 1
ATOM 1518 O O . TRP A 1 194 ? -18.997 11.584 6.421 1.00 96.00 194 TRP A O 1
ATOM 1528 N N . ALA A 1 195 ? -20.823 12.851 6.652 1.00 94.56 195 ALA A N 1
ATOM 1529 C CA . ALA A 1 195 ? -21.727 11.716 6.855 1.00 94.56 195 ALA A CA 1
ATOM 1530 C C . ALA A 1 195 ? -21.964 10.902 5.567 1.00 94.56 195 ALA A C 1
ATOM 1532 O O . ALA A 1 195 ? -22.168 9.695 5.645 1.00 94.56 195 ALA A O 1
ATOM 1533 N N . ASP A 1 196 ? -21.866 11.546 4.398 1.00 94.31 196 ASP A N 1
ATOM 1534 C CA . ASP A 1 196 ? -22.158 10.953 3.081 1.00 94.31 196 ASP A CA 1
ATOM 1535 C C . ASP A 1 196 ? -20.969 10.176 2.475 1.00 94.31 196 ASP A C 1
ATOM 1537 O O . ASP A 1 196 ? -20.822 10.107 1.252 1.00 94.31 196 ASP A O 1
ATOM 1541 N N . TYR A 1 197 ? -20.093 9.648 3.330 1.00 96.75 197 TYR A N 1
ATOM 1542 C CA . TYR A 1 197 ? -18.963 8.797 2.959 1.00 96.75 197 TYR A CA 1
ATOM 1543 C C . TYR A 1 197 ? -19.156 7.408 3.561 1.00 96.75 197 TYR A C 1
ATOM 1545 O O . TYR A 1 197 ? -19.848 7.237 4.560 1.00 96.75 197 TYR A O 1
ATOM 1553 N N . ASP A 1 198 ? -18.487 6.423 2.987 1.00 97.81 198 ASP A N 1
ATOM 1554 C CA . ASP A 1 198 ? -18.533 5.034 3.405 1.00 97.81 198 ASP A CA 1
ATOM 1555 C C . ASP A 1 198 ? -17.200 4.683 4.056 1.00 97.81 198 ASP A C 1
ATOM 1557 O O . ASP A 1 198 ? -16.149 4.683 3.405 1.00 97.81 198 ASP A O 1
ATOM 1561 N N . LEU A 1 199 ? -17.239 4.391 5.354 1.00 98.50 199 LEU A N 1
ATOM 1562 C CA . LEU A 1 199 ? -16.123 3.783 6.071 1.00 98.50 199 LEU A CA 1
ATOM 1563 C C . LEU A 1 199 ? -16.569 2.422 6.559 1.00 98.50 199 LEU A C 1
ATOM 1565 O O . LEU A 1 199 ? -17.636 2.337 7.135 1.00 98.50 199 LEU A O 1
ATOM 1569 N N . TYR A 1 200 ? -15.764 1.383 6.408 1.00 98.56 200 TYR A N 1
ATOM 1570 C CA . TYR A 1 200 ? -16.066 0.064 6.960 1.00 98.56 200 TYR A CA 1
ATOM 1571 C C . TYR A 1 200 ? -15.248 -0.174 8.219 1.00 98.56 200 TYR A C 1
ATOM 1573 O O . TYR A 1 200 ? -14.135 0.342 8.343 1.00 98.56 200 TYR A O 1
ATOM 1581 N N . VAL A 1 201 ? -15.794 -0.946 9.155 1.00 98.62 201 VAL A N 1
ATOM 1582 C CA . VAL A 1 201 ? -15.089 -1.354 10.374 1.00 98.62 201 VAL A CA 1
ATOM 1583 C C . VAL A 1 201 ? -15.032 -2.867 10.444 1.00 98.62 201 VAL A C 1
ATOM 1585 O O . VAL A 1 201 ? -16.030 -3.539 10.205 1.00 98.62 201 VAL A O 1
ATOM 1588 N N . ALA A 1 202 ? -13.865 -3.394 10.788 1.00 98.62 202 ALA A N 1
ATOM 1589 C CA . ALA A 1 202 ? -13.639 -4.822 10.935 1.00 98.62 202 ALA A CA 1
ATOM 1590 C C . ALA A 1 202 ? -12.780 -5.118 12.166 1.00 98.62 202 ALA A C 1
ATOM 1592 O O . ALA A 1 202 ? -12.021 -4.261 12.627 1.00 98.62 202 ALA A O 1
ATOM 1593 N N . ALA A 1 203 ? -12.895 -6.326 12.712 1.00 98.56 203 ALA A N 1
ATOM 1594 C CA . ALA A 1 203 ? -12.132 -6.770 13.869 1.00 98.56 203 ALA A CA 1
ATOM 1595 C C . ALA A 1 203 ? -11.738 -8.253 13.783 1.00 98.56 203 ALA A C 1
ATOM 1597 O O . ALA A 1 203 ? -12.444 -9.069 13.190 1.00 98.56 203 ALA A O 1
ATOM 1598 N N . SER A 1 204 ? -10.597 -8.600 14.378 1.00 98.19 204 SER A N 1
ATOM 1599 C CA . SER A 1 204 ? -10.060 -9.966 14.426 1.00 98.19 204 SER A CA 1
ATOM 1600 C C . SER A 1 204 ? -9.131 -10.143 15.629 1.00 98.19 204 SER A C 1
ATOM 1602 O O . SER A 1 204 ? -8.429 -9.207 16.028 1.00 98.19 204 SER A O 1
ATOM 1604 N N . TYR A 1 205 ? -9.113 -11.341 16.210 1.00 97.50 205 TYR A N 1
ATOM 1605 C CA . TYR A 1 205 ? -8.144 -11.724 17.238 1.00 97.50 205 TYR A CA 1
ATOM 1606 C C . TYR A 1 205 ? -6.853 -12.299 16.639 1.00 97.50 205 TYR A C 1
ATOM 1608 O O . TYR A 1 205 ? -5.823 -12.294 17.312 1.00 97.50 205 TYR A O 1
ATOM 1616 N N . ASP A 1 206 ? -6.880 -12.743 15.380 1.00 95.31 206 ASP A N 1
ATOM 1617 C CA . ASP A 1 206 ? -5.763 -13.423 14.703 1.00 95.31 206 ASP A CA 1
ATOM 1618 C C . ASP A 1 206 ? -4.850 -12.470 13.900 1.00 95.31 206 ASP A C 1
ATOM 1620 O O . ASP A 1 206 ? -4.121 -12.859 12.989 1.00 95.31 206 ASP A O 1
ATOM 1624 N N . GLY A 1 207 ? -4.870 -11.177 14.234 1.00 96.56 207 GLY A N 1
ATOM 1625 C CA . GLY A 1 207 ? -4.004 -10.163 13.631 1.00 96.56 207 GLY A CA 1
ATOM 1626 C C . GLY A 1 207 ? -4.762 -9.098 12.844 1.00 96.56 207 GLY A C 1
ATOM 1627 O O . GLY A 1 207 ? -5.917 -8.799 13.116 1.00 96.56 207 GLY A O 1
ATOM 1628 N N . PHE A 1 208 ? -4.082 -8.445 11.898 1.00 97.12 208 PHE A N 1
ATOM 1629 C CA . PHE A 1 208 ? -4.641 -7.303 11.170 1.00 97.12 208 PHE A CA 1
ATOM 1630 C C . PHE A 1 208 ? -5.947 -7.663 10.444 1.00 97.12 208 PHE A C 1
ATOM 1632 O O . PHE A 1 208 ? -5.948 -8.457 9.506 1.00 97.12 208 PHE A O 1
ATOM 1639 N N . ALA A 1 209 ? -7.041 -7.023 10.862 1.00 97.12 209 ALA A N 1
ATOM 1640 C CA . ALA A 1 209 ? -8.391 -7.278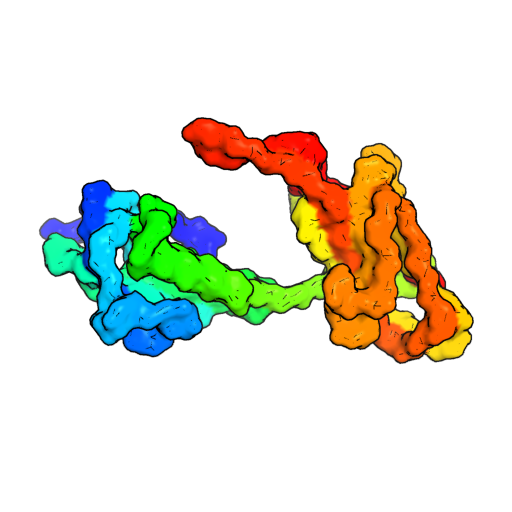 10.368 1.00 97.12 209 ALA A CA 1
ATOM 1641 C C . ALA A 1 209 ? -8.635 -6.650 8.984 1.00 97.12 209 ALA A C 1
ATOM 1643 O O . ALA A 1 209 ? -9.315 -5.634 8.866 1.00 97.12 209 ALA A O 1
ATOM 1644 N N . PHE A 1 210 ? -8.041 -7.199 7.928 1.00 96.88 210 PHE A N 1
ATOM 1645 C CA . PHE A 1 210 ? -8.464 -6.884 6.559 1.00 96.88 210 PHE A CA 1
ATOM 1646 C C . PHE A 1 210 ? -9.875 -7.426 6.313 1.00 96.88 210 PHE A C 1
ATOM 1648 O O . PHE A 1 210 ? -10.248 -8.421 6.927 1.00 96.88 210 PHE A O 1
ATOM 1655 N N . LEU A 1 211 ? -10.654 -6.780 5.440 1.00 96.00 211 LEU A N 1
ATOM 1656 C CA . LEU A 1 211 ? -12.065 -7.140 5.233 1.00 96.00 211 LEU A CA 1
ATOM 1657 C C . LEU A 1 211 ? -12.249 -8.612 4.821 1.00 96.00 211 LEU A C 1
ATOM 1659 O O . LEU A 1 211 ? -13.154 -9.279 5.292 1.00 96.00 211 LEU A O 1
ATOM 1663 N N . ASP A 1 212 ? -11.337 -9.169 4.024 1.00 94.56 212 ASP A N 1
ATOM 1664 C CA . ASP A 1 212 ? -11.369 -10.572 3.588 1.00 94.56 212 ASP A CA 1
ATOM 1665 C C . ASP A 1 212 ? -10.926 -11.587 4.662 1.00 94.56 212 ASP A C 1
ATOM 1667 O O . ASP A 1 212 ? -10.987 -12.796 4.435 1.00 94.56 212 ASP A O 1
ATOM 1671 N N . LYS A 1 213 ? -10.448 -11.113 5.819 1.00 94.94 213 LYS A N 1
ATOM 1672 C CA . LYS A 1 213 ? -9.878 -11.932 6.906 1.00 94.94 213 LYS A CA 1
ATOM 1673 C C . LYS A 1 213 ? -10.501 -11.656 8.273 1.00 94.94 213 LYS A C 1
ATOM 1675 O O . LYS A 1 213 ? -10.117 -12.292 9.253 1.00 94.94 213 LYS A O 1
ATOM 1680 N N . ALA A 1 214 ? -11.389 -10.674 8.370 1.00 97.12 214 ALA A N 1
ATOM 1681 C CA . ALA A 1 214 ? -11.963 -10.253 9.634 1.00 97.12 214 ALA A CA 1
ATOM 1682 C C . ALA A 1 214 ? -12.934 -11.304 10.188 1.00 97.12 214 ALA A C 1
ATOM 1684 O O . ALA A 1 214 ? -13.629 -11.989 9.444 1.00 97.12 214 ALA A O 1
ATOM 1685 N N . GLU A 1 215 ? -12.997 -11.413 11.514 1.00 97.62 215 GLU A N 1
ATOM 1686 C CA . GLU A 1 215 ? -13.985 -12.261 12.196 1.00 97.62 215 GLU A CA 1
ATOM 1687 C C . GLU A 1 215 ? -15.328 -11.538 12.350 1.00 97.62 215 GLU A C 1
ATOM 1689 O O . GLU A 1 215 ? -16.387 -12.162 12.365 1.00 97.62 215 GLU A O 1
ATOM 1694 N N . TYR A 1 216 ? -15.270 -10.213 12.483 1.00 98.19 216 TYR A N 1
ATOM 1695 C CA . TYR A 1 216 ? -16.420 -9.340 12.671 1.00 98.19 216 TYR A CA 1
ATOM 1696 C C . TYR A 1 216 ? -16.276 -8.137 11.753 1.00 98.19 216 TYR A C 1
ATOM 1698 O O . TYR A 1 216 ? -15.198 -7.546 11.690 1.00 98.19 216 TYR A O 1
ATOM 1706 N N . GLU A 1 217 ? -17.357 -7.730 11.099 1.00 98.19 217 GLU A N 1
ATOM 1707 C CA . GLU A 1 217 ? -17.343 -6.571 10.215 1.00 98.19 217 GLU A CA 1
ATOM 1708 C C . GLU A 1 217 ? -18.701 -5.874 10.128 1.00 98.19 217 GLU A C 1
ATOM 1710 O O . GLU A 1 217 ? -19.757 -6.479 10.307 1.00 98.19 217 GLU A O 1
ATOM 1715 N N . ASP A 1 218 ? -18.651 -4.579 9.835 1.00 98.38 218 ASP A N 1
ATOM 1716 C CA . ASP A 1 218 ? -19.781 -3.787 9.369 1.00 98.38 218 ASP A CA 1
ATOM 1717 C C . ASP A 1 218 ? -19.339 -2.997 8.130 1.00 98.38 218 ASP A C 1
ATOM 1719 O O . ASP A 1 218 ? -18.647 -1.974 8.214 1.00 98.38 218 ASP A O 1
ATOM 1723 N N . ILE A 1 219 ? -19.766 -3.511 6.975 1.00 97.81 219 ILE A N 1
ATOM 1724 C CA . ILE A 1 219 ? -19.510 -2.965 5.636 1.00 97.81 219 ILE A CA 1
ATOM 1725 C C . ILE A 1 219 ? -20.732 -2.242 5.049 1.00 97.81 219 ILE A C 1
ATOM 1727 O O . ILE A 1 219 ? -20.792 -1.991 3.846 1.00 97.81 219 ILE A O 1
ATOM 1731 N N . SER A 1 220 ? -21.747 -1.941 5.869 1.00 97.62 220 SER A N 1
ATOM 1732 C CA . SER A 1 220 ? -22.905 -1.176 5.392 1.00 97.62 220 SER A CA 1
ATOM 1733 C C . SER A 1 220 ? -22.485 0.227 4.921 1.00 97.62 220 SER A C 1
ATOM 1735 O O . SER A 1 220 ? -21.392 0.701 5.234 1.00 97.62 220 SER A O 1
ATOM 1737 N N . LEU A 1 221 ? -23.328 0.906 4.147 1.00 96.69 221 LEU A N 1
ATOM 1738 C CA . LEU A 1 221 ? -23.026 2.263 3.683 1.00 96.69 221 LEU A CA 1
ATOM 1739 C C . LEU A 1 221 ? -23.073 3.280 4.837 1.00 96.69 221 LEU A C 1
ATOM 1741 O O . LEU A 1 221 ? -23.760 3.067 5.838 1.00 96.69 221 LEU A O 1
ATOM 1745 N N . GLY A 1 222 ? -22.367 4.395 4.672 1.00 97.12 222 GLY A N 1
ATOM 1746 C CA . GLY A 1 222 ? -22.245 5.467 5.656 1.00 97.12 222 GLY A CA 1
ATOM 1747 C C . GLY A 1 222 ? -21.071 5.306 6.631 1.00 97.12 222 GLY A C 1
ATOM 1748 O O . GLY A 1 222 ? -20.510 4.224 6.819 1.00 97.12 222 GLY A O 1
ATOM 1749 N N . VAL A 1 223 ? -20.696 6.417 7.271 1.00 97.50 223 VAL A N 1
ATOM 1750 C CA . VAL A 1 223 ? -19.595 6.469 8.252 1.00 97.50 223 VAL A CA 1
ATOM 1751 C C . VAL A 1 223 ? -20.020 5.989 9.638 1.00 97.50 223 VAL A C 1
ATOM 1753 O O . VAL A 1 223 ? -19.217 5.396 10.358 1.00 97.50 223 VAL A O 1
ATOM 1756 N N . ASP A 1 224 ? -21.247 6.306 10.051 1.00 98.19 224 ASP A N 1
ATOM 1757 C CA . ASP A 1 224 ? -21.723 6.026 11.404 1.00 98.19 224 ASP A CA 1
ATOM 1758 C C . ASP A 1 224 ? -21.981 4.526 11.560 1.00 98.19 224 ASP A C 1
ATOM 1760 O O . ASP A 1 224 ? -22.835 3.958 10.879 1.00 98.19 224 ASP A O 1
ATOM 1764 N N . LYS A 1 225 ? -21.239 3.881 12.464 1.00 97.69 225 LYS A N 1
ATOM 1765 C CA . LYS A 1 225 ? -21.275 2.425 12.654 1.00 97.69 225 LYS A CA 1
ATOM 1766 C C . LYS A 1 225 ? -21.238 2.034 14.109 1.00 97.69 225 LYS A C 1
ATOM 1768 O O . LYS A 1 225 ? -20.637 2.725 14.934 1.00 97.69 225 LYS A O 1
ATOM 1773 N N . VAL A 1 226 ? -21.827 0.880 14.403 1.00 98.06 226 VAL A N 1
ATOM 1774 C CA . VAL A 1 226 ? -21.696 0.204 15.695 1.00 98.06 226 VAL A CA 1
ATOM 1775 C C . VAL A 1 226 ? -21.538 -1.291 15.444 1.00 98.06 226 VAL A C 1
ATOM 1777 O O . VAL A 1 226 ? -22.518 -2.003 15.244 1.00 98.06 226 VAL A O 1
ATOM 1780 N N . LEU A 1 227 ? -20.299 -1.768 15.507 1.00 98.31 227 LEU A N 1
ATOM 1781 C CA . LEU A 1 227 ? -19.977 -3.187 15.475 1.00 98.31 227 LEU A CA 1
ATOM 1782 C C . LEU A 1 227 ? -20.005 -3.736 16.904 1.00 98.31 227 LEU A C 1
ATOM 1784 O O . LEU A 1 227 ? -19.201 -3.328 17.745 1.00 98.31 227 LEU A O 1
ATOM 1788 N N . ALA A 1 228 ? -20.943 -4.637 17.189 1.00 98.06 228 ALA A N 1
ATOM 1789 C CA . ALA A 1 228 ? -21.084 -5.274 18.495 1.00 98.06 228 ALA A CA 1
ATOM 1790 C C . ALA A 1 228 ? -20.529 -6.704 18.467 1.00 98.06 228 ALA A C 1
ATOM 1792 O O . ALA A 1 228 ? -20.947 -7.515 17.645 1.00 98.06 228 ALA A O 1
ATOM 1793 N N . ILE A 1 229 ? -19.632 -7.019 19.399 1.00 98.00 229 ILE A N 1
ATOM 1794 C CA . ILE A 1 229 ? -19.073 -8.358 19.597 1.00 98.00 229 ILE A CA 1
ATOM 1795 C C . ILE A 1 229 ? -19.636 -8.895 20.919 1.00 98.00 229 ILE A C 1
ATOM 1797 O O . ILE A 1 229 ? -19.284 -8.370 21.981 1.00 98.00 229 ILE A O 1
ATOM 1801 N N . PRO A 1 230 ? -20.553 -9.877 20.890 1.00 96.88 230 PRO A N 1
ATOM 1802 C CA . PRO A 1 230 ? -21.073 -10.495 22.103 1.00 96.88 230 PRO A CA 1
ATOM 1803 C C . PRO A 1 230 ? -20.023 -11.417 22.729 1.00 96.88 230 PRO A C 1
ATOM 1805 O O . PRO A 1 230 ? -19.315 -12.122 22.014 1.00 96.88 230 PRO A O 1
ATOM 1808 N N . SER A 1 231 ? -19.945 -11.415 24.061 1.00 95.69 231 SER A N 1
ATOM 1809 C CA . SER A 1 231 ? -19.047 -12.262 24.861 1.00 95.69 231 SER A CA 1
ATOM 1810 C C . SER A 1 231 ? -17.621 -12.342 24.287 1.00 95.69 231 SER A C 1
ATOM 1812 O O . SER A 1 231 ? -17.136 -13.436 23.977 1.00 95.69 231 SER A O 1
ATOM 1814 N N . PRO A 1 232 ? -16.951 -11.193 24.079 1.00 97.25 232 PRO A N 1
ATOM 1815 C CA . PRO A 1 232 ? -15.648 -11.149 23.433 1.00 97.25 232 PRO A CA 1
ATOM 1816 C C . PRO A 1 232 ? -14.594 -11.916 24.243 1.00 97.25 232 PRO A C 1
ATOM 1818 O O . PRO A 1 232 ? -14.608 -11.946 25.476 1.00 97.25 232 PRO A O 1
ATOM 1821 N N . LYS A 1 233 ? -13.631 -12.515 23.538 1.00 97.00 233 LYS A N 1
ATOM 1822 C CA . LYS A 1 233 ? -12.486 -13.173 24.174 1.00 97.00 233 LYS A CA 1
ATOM 1823 C C . LYS A 1 233 ? -11.595 -12.112 24.839 1.00 97.00 233 LYS A C 1
ATOM 1825 O O . LYS A 1 233 ? -11.367 -11.063 24.228 1.00 97.00 233 LYS A O 1
ATOM 1830 N N . PRO A 1 234 ? -11.063 -12.368 26.047 1.00 97.56 234 PRO A N 1
ATOM 1831 C CA . PRO A 1 234 ? -10.053 -11.497 26.628 1.00 97.56 234 PRO A CA 1
ATOM 1832 C C . PRO A 1 234 ? -8.780 -11.514 25.780 1.00 97.56 234 PRO A C 1
ATOM 1834 O O . PRO A 1 234 ? -8.441 -12.537 25.179 1.00 97.56 234 PRO A O 1
ATOM 1837 N N . GLY A 1 235 ? -8.058 -10.399 25.779 1.00 97.62 235 GLY A N 1
ATOM 1838 C CA . GLY A 1 235 ? -6.793 -10.255 25.071 1.00 97.62 235 GLY A CA 1
ATOM 1839 C C . GLY A 1 235 ? -6.812 -9.172 23.999 1.00 97.62 235 GLY A C 1
ATOM 1840 O O . GLY A 1 235 ? -7.748 -8.379 23.868 1.00 97.62 235 GLY A O 1
ATOM 1841 N N . LYS A 1 236 ? -5.753 -9.162 23.194 1.00 98.38 236 LYS A N 1
ATOM 1842 C CA . LYS A 1 236 ? -5.552 -8.175 22.139 1.00 98.38 236 LYS A CA 1
ATOM 1843 C C . LYS A 1 236 ? -6.502 -8.413 20.966 1.00 98.38 236 LYS A C 1
ATOM 1845 O O . LYS A 1 236 ? -6.388 -9.415 20.265 1.00 98.38 236 LYS A O 1
ATOM 1850 N N . LEU A 1 237 ? -7.367 -7.440 20.706 1.00 98.56 237 LEU A N 1
ATOM 1851 C CA . LEU A 1 237 ? -8.209 -7.385 19.516 1.00 98.56 237 LEU A CA 1
ATOM 1852 C C . LEU A 1 237 ? -7.624 -6.380 18.522 1.00 98.56 237 LEU A C 1
ATOM 1854 O O . LEU A 1 237 ? -7.303 -5.245 18.885 1.00 98.56 237 LEU A O 1
ATOM 1858 N N . TYR A 1 238 ? -7.501 -6.782 17.263 1.00 98.62 238 TYR A N 1
ATOM 1859 C CA . TYR A 1 238 ? -7.145 -5.897 16.162 1.00 98.62 238 TYR A CA 1
ATOM 1860 C C . TYR A 1 238 ? -8.417 -5.360 15.521 1.00 98.62 238 TYR A C 1
ATOM 1862 O O . TYR A 1 238 ? -9.370 -6.097 15.294 1.00 98.62 238 TYR A O 1
ATOM 1870 N N . ILE A 1 239 ? -8.412 -4.071 15.210 1.00 98.75 239 ILE A N 1
ATOM 1871 C CA . ILE A 1 239 ? -9.528 -3.354 14.598 1.00 98.75 239 ILE A CA 1
ATOM 1872 C C . ILE A 1 239 ? -8.996 -2.673 13.344 1.00 98.75 239 ILE A C 1
ATOM 1874 O O . ILE A 1 239 ? -7.880 -2.151 13.345 1.00 98.75 239 ILE A O 1
ATOM 1878 N N . SER A 1 240 ? -9.770 -2.646 12.272 1.00 98.56 240 SER A N 1
ATOM 1879 C CA . SER A 1 240 ? -9.476 -1.832 11.104 1.00 98.56 240 SER A CA 1
ATOM 1880 C C . SER A 1 240 ? -10.630 -0.894 10.791 1.00 98.56 240 SER A C 1
ATOM 1882 O O . SER A 1 240 ? -11.794 -1.184 11.065 1.00 98.56 240 SER A O 1
ATOM 1884 N N . VAL A 1 241 ? -10.275 0.255 10.229 1.00 98.62 241 VAL A N 1
ATOM 1885 C CA . VAL A 1 241 ? -11.190 1.135 9.514 1.00 98.62 241 VAL A CA 1
ATOM 1886 C C . VAL A 1 241 ? -10.706 1.192 8.077 1.00 98.62 241 VAL A C 1
ATOM 1888 O O . VAL A 1 241 ? -9.522 1.455 7.853 1.00 98.62 241 VAL A O 1
ATOM 1891 N N . PHE A 1 242 ? -11.596 0.952 7.126 1.00 98.56 242 PHE A N 1
ATOM 1892 C CA . PHE A 1 242 ? -11.317 1.013 5.694 1.00 98.56 242 PHE A CA 1
ATOM 1893 C C . PHE A 1 242 ? -12.136 2.126 5.047 1.00 98.56 242 PHE A C 1
ATOM 1895 O O . PHE A 1 242 ? -13.313 2.279 5.361 1.00 98.56 242 PHE A O 1
ATOM 1902 N N . CYS A 1 243 ? -11.537 2.903 4.145 1.00 98.25 243 CYS A N 1
ATOM 1903 C CA . CYS A 1 243 ? -12.285 3.884 3.362 1.00 98.25 243 CYS A CA 1
ATOM 1904 C C . CYS A 1 243 ? -12.912 3.209 2.136 1.00 98.25 243 CYS A C 1
ATOM 1906 O O . CYS A 1 243 ? -12.210 2.894 1.177 1.00 98.25 243 CYS A O 1
ATOM 1908 N N . GLY A 1 244 ? -14.224 2.968 2.200 1.00 97.31 244 GLY A N 1
ATOM 1909 C CA . GLY A 1 244 ? -15.004 2.368 1.116 1.00 97.31 244 GLY A CA 1
ATOM 1910 C C . GLY A 1 244 ? -15.335 3.356 0.000 1.00 97.31 244 GLY A C 1
ATOM 1911 O O . GLY A 1 244 ? -15.399 2.967 -1.165 1.00 97.31 244 GLY A O 1
ATOM 1912 N N . THR A 1 245 ? -15.485 4.644 0.327 1.00 96.81 245 THR A N 1
ATOM 1913 C CA . THR A 1 245 ? -15.584 5.692 -0.696 1.00 96.81 245 THR A CA 1
ATOM 1914 C C . THR A 1 245 ? -14.264 5.826 -1.448 1.00 96.81 245 THR A C 1
ATOM 1916 O O . THR A 1 245 ? -13.191 5.862 -0.851 1.00 96.81 245 THR A O 1
ATOM 1919 N N . THR A 1 246 ? -14.353 5.942 -2.769 1.00 96.06 246 THR A N 1
ATOM 1920 C CA . THR A 1 246 ? -13.203 6.019 -3.671 1.00 96.06 246 THR A CA 1
ATOM 1921 C C . THR A 1 246 ? -13.461 7.057 -4.758 1.00 96.06 246 THR A C 1
ATOM 1923 O O . THR A 1 246 ? -14.604 7.481 -4.956 1.00 96.06 246 THR A O 1
ATOM 1926 N N . VAL A 1 247 ? -12.401 7.505 -5.427 1.00 95.81 247 VAL A N 1
ATOM 1927 C CA . VAL A 1 247 ? -12.538 8.361 -6.611 1.00 95.81 247 VAL A CA 1
ATOM 1928 C C . VAL A 1 247 ? -12.920 7.532 -7.831 1.00 95.81 247 VAL A C 1
ATOM 1930 O O . VAL A 1 247 ? -12.587 6.349 -7.930 1.00 95.81 247 VAL A O 1
ATOM 1933 N N . ASP A 1 248 ? -13.558 8.180 -8.797 1.00 94.56 248 ASP A N 1
ATOM 1934 C CA . ASP A 1 248 ? -13.726 7.611 -10.127 1.00 94.56 248 ASP A CA 1
ATOM 1935 C C . ASP A 1 248 ? -12.465 7.867 -10.953 1.00 94.56 248 ASP A C 1
ATOM 1937 O O . ASP A 1 248 ? -11.807 8.899 -10.807 1.00 94.56 248 ASP A O 1
ATOM 1941 N N . ALA A 1 249 ? -12.127 6.938 -11.843 1.00 92.62 249 ALA A N 1
ATOM 1942 C CA . ALA A 1 249 ? -11.006 7.068 -12.765 1.00 92.62 249 ALA A CA 1
ATOM 1943 C C . ALA A 1 249 ? -11.523 7.044 -14.204 1.00 92.62 249 ALA A C 1
ATOM 1945 O O . ALA A 1 249 ? -12.136 6.069 -14.637 1.00 92.62 249 ALA A O 1
ATOM 1946 N N . VAL A 1 250 ? -11.261 8.117 -14.946 1.00 94.06 250 VAL A N 1
ATOM 1947 C CA . VAL A 1 250 ? -11.688 8.274 -16.338 1.00 94.06 250 VAL A CA 1
ATOM 1948 C C . VAL A 1 250 ? -10.461 8.303 -17.237 1.00 94.06 250 VAL A C 1
ATOM 1950 O O . VAL A 1 250 ? -9.518 9.066 -17.008 1.00 94.06 250 VAL A O 1
ATOM 1953 N N . GLU A 1 251 ? -10.472 7.482 -18.284 1.00 94.06 251 GLU A N 1
ATOM 1954 C CA . GLU A 1 251 ? -9.438 7.532 -19.311 1.00 94.06 251 GLU A CA 1
ATOM 1955 C C . GLU A 1 251 ? -9.572 8.792 -20.166 1.00 94.06 251 GLU A C 1
ATOM 1957 O O . GLU A 1 251 ? -10.651 9.194 -20.603 1.00 94.06 251 GLU A O 1
ATOM 1962 N N . THR A 1 252 ? -8.438 9.421 -20.439 1.00 91.44 252 THR A N 1
ATOM 1963 C CA . THR A 1 252 ? -8.329 10.595 -21.299 1.00 91.44 252 THR A CA 1
ATOM 1964 C C . THR A 1 252 ? -7.208 10.386 -22.312 1.00 91.44 252 THR A C 1
ATOM 1966 O O . THR A 1 252 ? -6.328 9.545 -22.139 1.00 91.44 252 THR A O 1
ATOM 1969 N N . LYS A 1 253 ? -7.169 11.223 -23.355 1.00 87.56 253 LYS A N 1
ATOM 1970 C CA . LYS A 1 253 ? -6.111 11.189 -24.383 1.00 87.56 253 LYS A CA 1
ATOM 1971 C C . LYS A 1 253 ? -4.675 11.367 -23.859 1.00 87.56 253 LYS A C 1
ATOM 1973 O O . LYS A 1 253 ? -3.740 11.144 -24.620 1.00 87.56 253 LYS A O 1
ATOM 1978 N N . TYR A 1 254 ? -4.491 11.809 -22.613 1.00 81.00 254 TYR A N 1
ATOM 1979 C CA . TYR A 1 254 ? -3.173 12.017 -21.999 1.00 81.00 254 TYR A CA 1
ATOM 1980 C C . TYR A 1 254 ? -2.956 11.166 -20.734 1.00 81.00 254 TYR A C 1
ATOM 1982 O O . TYR A 1 254 ? -2.023 11.436 -19.984 1.00 81.00 254 TYR A O 1
ATOM 1990 N N . GLY A 1 255 ? -3.800 10.157 -20.489 1.00 85.19 255 GLY A N 1
ATOM 1991 C CA . GLY A 1 255 ? -3.723 9.278 -19.316 1.00 85.19 255 GLY A CA 1
ATOM 1992 C C . GLY A 1 255 ? -5.009 9.286 -18.493 1.00 85.19 255 GLY A C 1
ATOM 1993 O O . GLY A 1 255 ? -6.078 9.607 -19.006 1.00 85.19 255 GLY A O 1
ATOM 1994 N N . THR A 1 256 ? -4.915 8.954 -17.210 1.00 88.94 256 THR A N 1
ATOM 1995 C CA . THR A 1 256 ? -6.077 8.823 -16.318 1.00 88.94 256 THR A CA 1
ATOM 1996 C C . THR A 1 256 ? -6.333 10.105 -15.530 1.00 88.94 256 THR A C 1
ATOM 1998 O O . THR A 1 256 ? -5.408 10.680 -14.953 1.00 88.94 256 THR A O 1
ATOM 2001 N N . ARG A 1 257 ? -7.593 10.544 -15.472 1.00 91.44 257 ARG A N 1
ATOM 2002 C CA . ARG A 1 257 ? -8.053 11.660 -14.636 1.00 91.44 257 ARG A CA 1
ATOM 2003 C C . ARG A 1 257 ? -8.969 11.137 -13.534 1.00 91.44 257 ARG A C 1
ATOM 2005 O O . ARG A 1 257 ? -9.874 10.359 -13.818 1.00 91.44 257 ARG A O 1
ATOM 2012 N N . TYR A 1 258 ? -8.745 11.587 -12.300 1.00 92.50 258 TYR A N 1
ATOM 2013 C CA . TYR A 1 258 ? -9.637 11.286 -11.182 1.00 92.50 258 TYR A CA 1
ATOM 2014 C C . TYR A 1 258 ? -10.790 12.286 -11.098 1.00 92.50 258 TYR A C 1
ATOM 2016 O O . TYR A 1 258 ? -10.580 13.492 -11.253 1.00 92.50 258 TYR A O 1
ATOM 2024 N N . GLU A 1 259 ? -11.993 11.779 -10.849 1.00 93.88 259 GLU A N 1
ATOM 2025 C CA . GLU A 1 259 ? -13.242 12.538 -10.741 1.00 93.88 259 GLU A CA 1
ATOM 2026 C C . GLU A 1 259 ? -14.129 11.984 -9.607 1.00 93.88 259 GLU A C 1
ATOM 2028 O O . GLU A 1 259 ? -13.715 11.111 -8.841 1.00 93.88 259 GLU A O 1
ATOM 2033 N N . GLY A 1 260 ? -15.341 12.527 -9.457 1.00 92.94 260 GLY A N 1
ATOM 2034 C CA . GLY A 1 260 ? -16.282 12.109 -8.418 1.00 92.94 260 GLY A CA 1
ATOM 2035 C C . GLY A 1 260 ? -15.907 12.669 -7.045 1.00 92.94 260 GLY A C 1
ATOM 2036 O O . GLY A 1 260 ? -15.783 13.883 -6.880 1.00 92.94 260 GLY A O 1
ATOM 2037 N N . ARG A 1 261 ? -15.743 11.791 -6.049 1.00 93.12 261 ARG A N 1
ATOM 2038 C CA . ARG A 1 261 ? -15.476 12.133 -4.635 1.00 93.12 261 ARG A CA 1
ATOM 2039 C C . ARG A 1 261 ? -14.004 12.474 -4.366 1.00 93.12 261 ARG A C 1
ATOM 2041 O O . ARG A 1 261 ? -13.377 11.887 -3.485 1.00 93.12 261 ARG A O 1
ATOM 2048 N N . VAL A 1 262 ? -13.424 13.401 -5.126 1.00 93.94 262 VAL A N 1
ATOM 2049 C CA . VAL A 1 262 ? -11.985 13.754 -5.077 1.00 93.94 262 VAL A CA 1
ATOM 2050 C C . VAL A 1 262 ? -11.496 14.244 -3.707 1.00 93.94 262 VAL A C 1
ATOM 2052 O O . VAL A 1 262 ? -10.303 14.221 -3.410 1.00 93.94 262 VAL A O 1
ATOM 2055 N N . GLU A 1 263 ? -12.406 14.645 -2.833 1.00 91.88 263 GLU A N 1
ATOM 2056 C CA . GLU A 1 263 ? -12.164 15.065 -1.456 1.00 91.88 263 GLU A CA 1
ATOM 2057 C C . GLU A 1 263 ? -11.542 13.940 -0.618 1.00 91.88 263 GLU A C 1
ATOM 2059 O O . GLU A 1 263 ? -10.739 14.219 0.276 1.00 91.88 263 GLU A O 1
ATOM 2064 N N . VAL A 1 264 ? -11.839 12.674 -0.943 1.00 94.06 264 VAL A N 1
ATOM 2065 C CA . VAL A 1 264 ? -11.261 11.488 -0.288 1.00 94.06 264 VAL A CA 1
ATOM 2066 C C . VAL A 1 264 ? -9.736 11.421 -0.447 1.00 94.06 264 VAL A C 1
ATOM 2068 O O . VAL A 1 264 ? -9.047 10.876 0.415 1.00 94.06 264 VAL A O 1
ATOM 2071 N N . LEU A 1 265 ? -9.175 12.055 -1.486 1.00 92.00 265 LEU A N 1
ATOM 2072 C CA . LEU A 1 265 ? -7.724 12.155 -1.687 1.00 92.00 265 LEU A CA 1
ATOM 2073 C C . LEU A 1 265 ? -7.042 12.998 -0.596 1.00 92.00 265 LEU A C 1
ATOM 2075 O O . LEU A 1 265 ? -5.850 12.838 -0.346 1.00 92.00 265 LEU A O 1
ATOM 2079 N N . ASN A 1 266 ? -7.800 13.862 0.090 1.00 92.38 266 ASN A N 1
ATOM 2080 C CA . ASN A 1 266 ? -7.347 14.625 1.259 1.00 92.38 266 ASN A CA 1
ATOM 2081 C C . ASN A 1 266 ? -7.756 13.976 2.596 1.00 92.38 266 ASN A C 1
ATOM 2083 O O . ASN A 1 266 ? -7.467 14.513 3.670 1.00 92.38 266 ASN A O 1
ATOM 2087 N N . GLY A 1 267 ? -8.403 12.815 2.531 1.00 95.12 267 GLY A N 1
ATOM 2088 C CA . GLY A 1 267 ? -8.792 11.992 3.662 1.00 95.12 267 GLY A CA 1
ATOM 2089 C C . GLY A 1 267 ? -10.141 12.349 4.286 1.00 95.12 267 GLY A C 1
ATOM 2090 O O . GLY A 1 267 ? -10.476 13.514 4.507 1.00 95.12 267 GLY A O 1
ATOM 2091 N N . VAL A 1 268 ? -10.877 11.306 4.661 1.00 97.12 268 VAL A N 1
ATOM 2092 C CA . VAL A 1 268 ? -12.145 11.352 5.390 1.00 97.12 268 VAL A CA 1
ATOM 2093 C C . VAL A 1 268 ? -11.864 11.378 6.898 1.00 97.12 268 VAL A C 1
ATOM 2095 O O . VAL A 1 268 ? -11.188 10.486 7.425 1.00 97.12 268 VAL A O 1
ATOM 2098 N N . PRO A 1 269 ? -12.334 12.401 7.629 1.00 98.00 269 PRO A N 1
ATOM 2099 C CA . PRO A 1 269 ? -12.237 12.452 9.073 1.00 98.00 269 PRO A CA 1
ATOM 2100 C C . PRO A 1 269 ? -13.326 11.616 9.742 1.00 98.00 269 PRO A C 1
ATOM 2102 O O . PRO A 1 269 ? -14.477 11.596 9.312 1.00 98.00 269 PRO A O 1
ATOM 2105 N N . TYR A 1 270 ? -12.977 10.991 10.860 1.00 98.50 270 TYR A N 1
ATOM 2106 C CA . TYR A 1 270 ? -13.913 10.205 11.662 1.00 98.50 270 TYR A CA 1
ATOM 2107 C C . TYR A 1 270 ? -13.499 10.171 13.131 1.00 98.50 270 TYR A C 1
ATOM 2109 O O . TYR A 1 270 ? -12.409 10.613 13.511 1.00 98.50 270 TYR A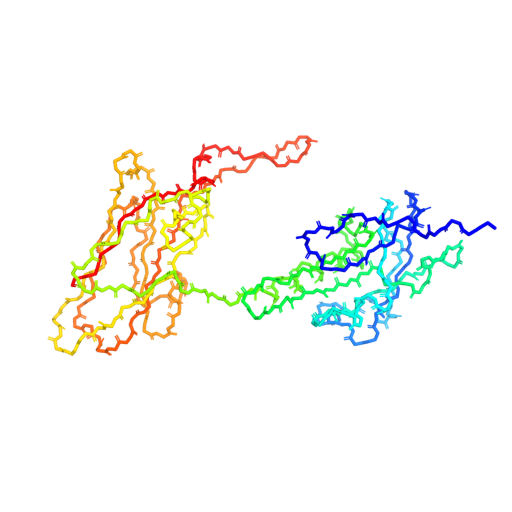 O 1
ATOM 2117 N N . ILE A 1 271 ? -14.384 9.649 13.971 1.00 98.69 271 ILE A N 1
ATOM 2118 C CA . ILE A 1 271 ? -14.130 9.354 15.378 1.00 98.69 271 ILE A CA 1
ATOM 2119 C C . ILE A 1 271 ? -14.318 7.855 15.575 1.00 98.69 271 ILE A C 1
ATOM 2121 O O . ILE A 1 271 ? -15.320 7.311 15.122 1.00 98.69 271 ILE A O 1
ATOM 2125 N N . ILE A 1 272 ? -13.374 7.207 16.252 1.00 98.75 272 ILE A N 1
ATOM 2126 C CA . ILE A 1 272 ? -13.459 5.799 16.649 1.00 98.75 272 ILE A CA 1
ATOM 2127 C C . ILE A 1 272 ? -13.451 5.681 18.170 1.00 98.75 272 ILE A C 1
ATOM 2129 O O . ILE A 1 272 ? -12.696 6.376 18.847 1.00 98.75 272 ILE A O 1
ATOM 2133 N N . GLU A 1 273 ? -14.285 4.804 18.715 1.00 98.69 273 GLU A N 1
ATOM 2134 C CA . GLU A 1 273 ? -14.397 4.563 20.154 1.00 98.69 273 GLU A CA 1
ATOM 2135 C C . GLU A 1 273 ? -14.756 3.096 20.410 1.00 98.69 273 GLU A C 1
ATOM 2137 O O . GLU A 1 273 ? -15.599 2.541 19.704 1.00 98.69 273 GLU A O 1
ATOM 2142 N N . VAL A 1 274 ? -14.138 2.483 21.423 1.00 98.38 274 VAL A N 1
ATOM 2143 C CA . VAL A 1 274 ? -14.429 1.106 21.857 1.00 98.38 274 VAL A CA 1
ATOM 2144 C C . VAL A 1 274 ? -15.007 1.141 23.271 1.00 98.38 274 VAL A C 1
ATOM 2146 O O . VAL A 1 274 ? -14.444 1.833 24.117 1.00 98.38 274 VAL A O 1
ATOM 2149 N N . LYS A 1 275 ? -16.112 0.440 23.539 1.00 94.94 275 LYS A N 1
ATOM 2150 C CA . LYS A 1 275 ? -16.794 0.383 24.847 1.00 94.94 275 LYS A CA 1
ATOM 2151 C C . LYS A 1 275 ? -17.163 -1.024 25.256 1.00 94.94 275 LYS A C 1
ATOM 2153 O O . LYS A 1 275 ? -17.453 -1.826 24.345 1.00 94.94 275 LYS A O 1
#

Sequence (275 aa):
DTLPPKLYEGYFGVWPSLTVGSGLNRTPTGMFIEPGSPLLNYYDFGGDMYIDSVYHNGGGFTMPQDMERTPGAEVLLRYDYEKKKMHNQISAWAWKENAATGRVVLCGSHPEGVTSGERLHLFSAFLKYAMDGNGAPKLKATLKMGEARKMDRCTHDNMPSYTRIGDRQYHHYTVEVPSGLDSLKISLKSVKGWADYDLYVAASYDGFAFLDKAEYEDISLGVDKVLAIPSPKPGKLYISVFCGTTVDAVETKYGTRYEGRVEVLNGVPYIIEVK